Protein AF-A0A958AFH5-F1 (afdb_monomer_lite)

Structure (mmCIF, N/CA/C/O backbone):
data_AF-A0A958AFH5-F1
#
_entry.id   AF-A0A958AFH5-F1
#
loop_
_atom_site.group_PDB
_atom_site.id
_atom_site.type_symbol
_atom_site.label_atom_id
_atom_site.label_alt_id
_atom_site.label_comp_id
_atom_site.label_asym_id
_atom_site.label_entity_id
_atom_site.label_seq_id
_atom_site.pdbx_PDB_ins_code
_atom_site.Cartn_x
_atom_site.Cartn_y
_atom_site.Cartn_z
_atom_site.occupancy
_atom_site.B_iso_or_equiv
_atom_site.auth_seq_id
_atom_site.auth_comp_id
_atom_site.auth_asym_id
_atom_site.auth_atom_id
_atom_site.pdbx_PDB_model_num
ATOM 1 N N . MET A 1 1 ? -30.196 -5.449 40.180 1.00 60.75 1 MET A N 1
ATOM 2 C CA . MET A 1 1 ? -30.639 -4.839 38.904 1.00 60.75 1 MET A CA 1
ATOM 3 C C . MET A 1 1 ? -29.902 -3.534 38.573 1.00 60.75 1 MET A C 1
ATOM 5 O O . MET A 1 1 ? -29.629 -3.314 37.405 1.00 60.75 1 MET A O 1
ATOM 9 N N . GLN A 1 2 ? -29.514 -2.693 39.547 1.00 62.16 2 GLN A N 1
ATOM 10 C CA . GLN A 1 2 ? -28.719 -1.475 39.273 1.00 62.16 2 GLN A CA 1
ATOM 11 C C . GLN A 1 2 ? -27.299 -1.764 38.747 1.00 62.16 2 GLN A C 1
ATOM 13 O O . GLN A 1 2 ? -26.897 -1.171 37.752 1.00 62.16 2 GLN A O 1
ATOM 18 N N . ASN A 1 3 ? -26.577 -2.736 39.322 1.00 71.69 3 ASN A N 1
ATOM 19 C CA . ASN A 1 3 ? -25.216 -3.067 38.867 1.00 71.69 3 ASN A CA 1
ATOM 20 C C . ASN A 1 3 ? -25.159 -3.581 37.418 1.00 71.69 3 ASN A C 1
ATOM 22 O O . ASN A 1 3 ? -24.204 -3.298 36.711 1.00 71.69 3 ASN A O 1
ATOM 26 N N . SER A 1 4 ? -26.182 -4.301 36.947 1.00 75.50 4 SER A N 1
ATOM 27 C CA . SER A 1 4 ? -26.227 -4.802 35.566 1.00 75.50 4 SER A CA 1
ATOM 28 C C . SER A 1 4 ? -26.470 -3.692 34.539 1.00 75.50 4 SER A C 1
ATOM 30 O O . SER A 1 4 ? -25.934 -3.766 33.440 1.00 75.50 4 SER A O 1
ATOM 32 N N . ALA A 1 5 ? -27.237 -2.657 34.899 1.00 77.19 5 ALA A N 1
ATOM 33 C CA . ALA A 1 5 ? -27.489 -1.516 34.022 1.00 77.19 5 ALA A CA 1
ATOM 34 C C . ALA A 1 5 ? -26.252 -0.610 33.897 1.00 77.19 5 ALA A C 1
ATOM 36 O O . ALA A 1 5 ? -25.908 -0.213 32.790 1.00 77.19 5 ALA A O 1
ATOM 37 N N . ILE A 1 6 ? -25.551 -0.357 35.010 1.00 79.62 6 ILE A N 1
ATOM 38 C CA . ILE A 1 6 ? -24.314 0.446 35.035 1.00 79.62 6 ILE A CA 1
ATOM 39 C C . ILE A 1 6 ? -23.205 -0.234 34.217 1.00 79.62 6 ILE A C 1
ATOM 41 O O . ILE A 1 6 ? -22.589 0.392 33.359 1.00 79.62 6 ILE A O 1
ATOM 45 N N . LEU A 1 7 ? -23.015 -1.547 34.393 1.00 79.75 7 LEU A N 1
ATOM 46 C CA . LEU A 1 7 ? -22.029 -2.300 33.611 1.00 79.75 7 LEU A CA 1
ATOM 47 C C . LEU A 1 7 ? -22.344 -2.288 32.108 1.00 79.75 7 LEU A C 1
ATOM 49 O O . LEU A 1 7 ? -21.435 -2.164 31.293 1.00 79.75 7 LEU A O 1
ATOM 53 N N . GLN A 1 8 ? -23.621 -2.380 31.719 1.00 77.69 8 GLN A N 1
ATOM 54 C CA . GLN A 1 8 ? -24.012 -2.273 30.311 1.00 77.69 8 GLN A CA 1
ATOM 55 C C . GLN A 1 8 ? -23.753 -0.875 29.745 1.00 77.69 8 GLN A C 1
ATOM 57 O O . GLN A 1 8 ? -23.271 -0.766 28.618 1.00 77.69 8 GLN A O 1
ATOM 62 N N . THR A 1 9 ? -24.036 0.192 30.499 1.00 74.75 9 THR A N 1
ATOM 63 C CA . THR A 1 9 ? -23.749 1.557 30.040 1.00 74.75 9 THR A CA 1
ATOM 64 C C . THR A 1 9 ? -22.254 1.799 29.886 1.00 74.75 9 THR A C 1
ATOM 66 O O . THR A 1 9 ? -21.848 2.352 28.866 1.00 74.75 9 THR A O 1
ATOM 69 N N . ASP A 1 10 ? -21.435 1.327 30.824 1.00 75.56 10 ASP A N 1
ATOM 70 C CA . ASP A 1 10 ? -19.981 1.508 30.773 1.00 75.56 10 ASP A CA 1
ATOM 71 C C . ASP A 1 10 ? -19.367 0.765 29.579 1.00 75.56 10 ASP A C 1
ATOM 73 O O . ASP A 1 10 ? -18.603 1.353 28.814 1.00 75.56 10 ASP A O 1
ATOM 77 N N . VAL A 1 11 ? -19.785 -0.484 29.337 1.00 79.38 11 VAL A N 1
ATOM 78 C CA . VAL A 1 11 ? -19.366 -1.271 28.161 1.00 79.38 11 VAL A CA 1
ATOM 79 C C . VAL A 1 11 ? -19.781 -0.590 26.851 1.00 79.38 11 VAL A C 1
ATOM 81 O O . VAL A 1 11 ? -19.002 -0.526 25.897 1.00 79.38 11 VAL A O 1
ATOM 84 N N . MET A 1 12 ? -20.994 -0.037 26.784 1.00 76.88 12 MET A N 1
ATOM 85 C CA . MET A 1 12 ? -21.466 0.667 25.589 1.00 76.88 12 MET A CA 1
ATOM 86 C C . MET A 1 12 ? -20.699 1.972 25.346 1.00 76.88 12 MET A C 1
ATOM 88 O O . MET A 1 12 ? -20.349 2.267 24.200 1.00 76.88 12 MET A O 1
ATOM 92 N N . LEU A 1 13 ? -20.404 2.743 26.394 1.00 70.50 13 LEU A N 1
ATOM 93 C CA . LEU A 1 13 ? -19.624 3.978 26.289 1.00 70.50 13 LEU A CA 1
ATOM 94 C C . LEU A 1 13 ? -18.180 3.702 25.862 1.00 70.50 13 LEU A C 1
ATOM 96 O O . LEU A 1 13 ? -17.671 4.419 24.991 1.00 70.50 13 LEU A O 1
ATOM 100 N N . ASP A 1 14 ? -17.564 2.653 26.408 1.00 81.31 14 ASP A N 1
ATOM 101 C CA . ASP A 1 14 ? -16.213 2.223 26.042 1.00 81.31 14 ASP A CA 1
ATOM 102 C C . ASP A 1 14 ? -16.162 1.767 24.577 1.00 81.31 14 ASP A C 1
ATOM 104 O O . ASP A 1 14 ? -15.375 2.290 23.785 1.00 81.31 14 ASP A O 1
ATOM 108 N N . SER A 1 15 ? -17.123 0.939 24.146 1.00 84.31 15 SER A N 1
ATOM 109 C CA . SER A 1 15 ? -17.225 0.507 22.743 1.00 84.31 15 SER A CA 1
ATOM 110 C C . SER A 1 15 ? -17.439 1.679 21.772 1.00 84.31 15 SER A C 1
ATOM 112 O O . SER A 1 15 ? -16.861 1.722 20.682 1.00 84.31 15 SER A O 1
ATOM 114 N N . ALA A 1 16 ? -18.226 2.688 22.162 1.00 89.06 16 ALA A N 1
ATOM 115 C CA . ALA A 1 16 ? -18.448 3.876 21.346 1.00 89.06 16 ALA A CA 1
ATOM 116 C C . ALA A 1 16 ? -17.193 4.763 21.279 1.00 89.06 16 ALA A C 1
ATOM 118 O O . ALA A 1 16 ? -16.892 5.333 20.224 1.00 89.06 16 ALA A O 1
ATOM 119 N N . ALA A 1 17 ? -16.456 4.891 22.385 1.00 89.88 17 ALA A N 1
ATOM 120 C CA . ALA A 1 17 ? -15.202 5.633 22.438 1.00 89.88 17 ALA A CA 1
ATOM 121 C C . ALA A 1 17 ? -14.101 4.945 21.617 1.00 89.88 17 ALA A C 1
ATOM 123 O O . ALA A 1 17 ? -13.407 5.621 20.849 1.00 89.88 17 ALA A O 1
ATOM 124 N N . GLU A 1 18 ? -13.991 3.620 21.705 1.00 89.88 18 GLU A N 1
ATOM 125 C CA . GLU A 1 18 ? -13.087 2.815 20.884 1.00 89.88 18 GLU A CA 1
ATOM 126 C C . GLU A 1 18 ? -13.428 2.962 19.398 1.00 89.88 18 GLU A C 1
ATOM 128 O O . GLU A 1 18 ? -12.568 3.326 18.592 1.00 89.88 18 GLU A O 1
ATOM 133 N N . ARG A 1 19 ? -14.704 2.798 19.029 1.00 92.31 19 ARG A N 1
ATOM 134 C CA . ARG A 1 19 ? -15.156 2.948 17.640 1.00 92.31 19 ARG A CA 1
ATOM 135 C C . ARG A 1 19 ? -14.827 4.330 17.076 1.00 92.31 19 ARG A C 1
ATOM 137 O O . ARG A 1 19 ? -14.339 4.430 15.950 1.00 92.31 19 ARG A O 1
ATOM 144 N N . ARG A 1 20 ? -15.056 5.399 17.851 1.00 93.62 20 ARG A N 1
ATOM 145 C CA . ARG A 1 20 ? -14.679 6.773 17.465 1.00 93.62 20 ARG A CA 1
ATOM 146 C C . ARG A 1 20 ? -13.171 6.914 17.265 1.00 93.62 20 ARG A C 1
ATOM 148 O O . ARG A 1 20 ? -12.751 7.545 16.297 1.00 93.62 20 ARG A O 1
ATOM 155 N N . ARG A 1 21 ? -12.361 6.314 18.141 1.00 93.06 21 ARG A N 1
ATOM 156 C CA . ARG A 1 21 ? -10.895 6.321 18.024 1.00 93.06 21 ARG A CA 1
ATOM 157 C C . ARG A 1 21 ? -10.430 5.617 16.752 1.00 93.06 21 ARG A C 1
ATOM 159 O O . ARG A 1 21 ? -9.616 6.183 16.026 1.00 93.06 21 ARG A O 1
ATOM 166 N N . ILE A 1 22 ? -10.977 4.436 16.456 1.00 93.50 22 ILE A N 1
ATOM 167 C CA . ILE A 1 22 ? -10.636 3.678 15.246 1.00 93.50 22 ILE A CA 1
ATOM 168 C C . ILE A 1 22 ? -10.976 4.496 13.996 1.00 93.50 22 ILE A C 1
ATOM 170 O O . ILE A 1 22 ? -10.128 4.633 13.119 1.00 93.50 22 ILE A O 1
ATOM 174 N N . TRP A 1 23 ? -12.166 5.104 13.929 1.00 94.94 23 TRP A N 1
ATOM 175 C CA . TRP A 1 23 ? -12.546 5.965 12.801 1.00 94.94 23 TRP A CA 1
ATOM 176 C C . TRP A 1 23 ? -11.643 7.186 12.646 1.00 94.94 23 TRP A C 1
ATOM 178 O O . TRP A 1 23 ? -11.203 7.479 11.535 1.00 94.94 23 TRP A O 1
ATOM 188 N N . ARG A 1 24 ? -11.328 7.874 13.749 1.00 95.81 24 ARG A N 1
ATOM 189 C CA . ARG A 1 24 ? -10.389 9.002 13.740 1.00 95.81 24 ARG A CA 1
ATOM 190 C C . ARG A 1 24 ? -9.039 8.573 13.170 1.00 95.81 24 ARG A C 1
ATOM 192 O O . ARG A 1 24 ? -8.518 9.235 12.281 1.00 95.81 24 ARG A O 1
ATOM 199 N N . ASN A 1 25 ? -8.487 7.466 13.655 1.00 96.25 25 ASN A N 1
ATOM 200 C CA . ASN A 1 25 ? -7.167 7.001 13.242 1.00 96.25 25 ASN A CA 1
ATOM 201 C C . ASN A 1 25 ? -7.172 6.478 11.795 1.00 96.25 25 ASN A C 1
ATOM 203 O O . ASN A 1 25 ? -6.235 6.752 11.057 1.00 96.25 25 ASN A O 1
ATOM 207 N N . LEU A 1 26 ? -8.251 5.831 11.343 1.00 95.81 26 LEU A N 1
ATOM 208 C CA . LEU A 1 26 ? -8.453 5.469 9.934 1.00 95.81 26 LEU A CA 1
ATOM 209 C C . LEU A 1 26 ? -8.487 6.693 9.013 1.00 95.81 26 LEU A C 1
ATOM 211 O O . LEU A 1 26 ? -7.871 6.676 7.945 1.00 95.81 26 LEU A O 1
ATOM 215 N N . LEU A 1 27 ? -9.188 7.752 9.424 1.00 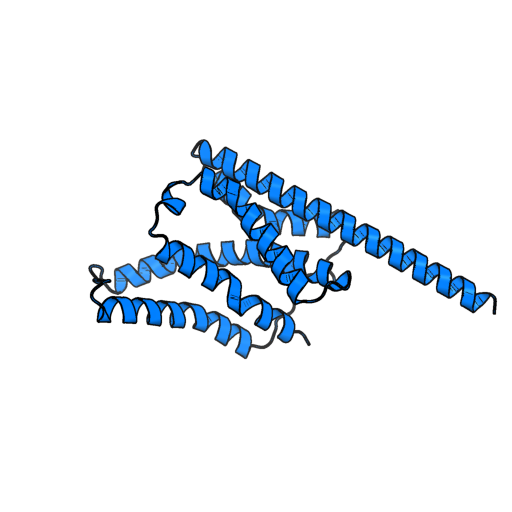96.75 27 LEU A N 1
ATOM 216 C CA . LEU A 1 27 ? -9.251 9.000 8.670 1.00 96.75 27 LEU A CA 1
ATOM 217 C C . LEU A 1 27 ? -7.873 9.664 8.606 1.00 96.75 27 LEU A C 1
ATOM 219 O O . LEU A 1 27 ? -7.412 9.994 7.517 1.00 96.75 27 LEU A O 1
ATOM 223 N N . LEU A 1 28 ? -7.195 9.797 9.752 1.00 97.31 28 LEU A N 1
ATOM 224 C CA . LEU A 1 28 ? -5.843 10.357 9.828 1.00 97.31 28 LEU A CA 1
ATOM 225 C C . LEU A 1 28 ? -4.852 9.553 8.985 1.00 97.31 28 LEU A C 1
ATOM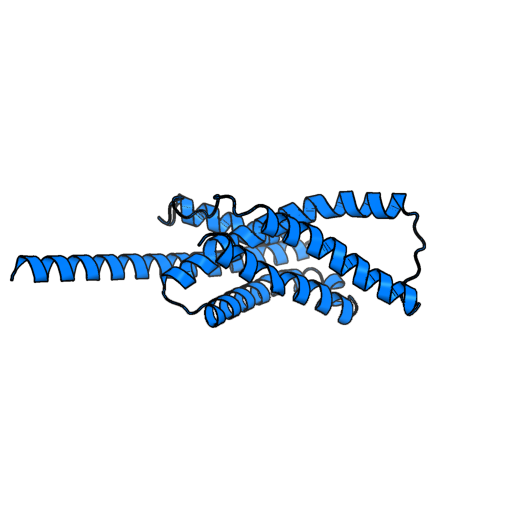 227 O O . LEU A 1 28 ? -4.059 10.143 8.259 1.00 97.31 28 LEU A O 1
ATOM 231 N N . TYR A 1 29 ? -4.925 8.222 9.043 1.00 97.44 29 TYR A N 1
ATOM 232 C CA . TYR A 1 29 ? -4.102 7.332 8.231 1.00 97.44 29 TYR A CA 1
ATOM 233 C C . TYR A 1 29 ? -4.327 7.590 6.744 1.00 97.44 29 TYR A C 1
ATOM 235 O O . TYR A 1 29 ? -3.385 7.892 6.021 1.00 97.44 29 TYR A O 1
ATOM 243 N N . THR A 1 30 ? -5.583 7.531 6.299 1.00 97.19 30 THR A N 1
ATOM 244 C CA . THR A 1 30 ? -5.930 7.662 4.879 1.00 97.19 30 THR A CA 1
ATOM 245 C C . THR A 1 30 ? -5.539 9.037 4.343 1.00 97.19 30 THR A C 1
ATOM 247 O O . THR A 1 30 ? -4.860 9.130 3.325 1.00 97.19 30 THR A O 1
ATOM 250 N N . VAL A 1 31 ? -5.896 10.112 5.051 1.00 97.88 31 VAL A N 1
ATOM 251 C CA . VAL A 1 31 ? -5.554 11.486 4.649 1.00 97.88 31 VAL A CA 1
ATOM 252 C C . VAL A 1 31 ? -4.043 11.718 4.687 1.00 97.88 31 VAL A C 1
ATOM 254 O O . VAL A 1 31 ? -3.500 12.335 3.771 1.00 97.88 31 VAL A O 1
ATOM 257 N N . GLY A 1 32 ? -3.351 11.205 5.705 1.00 97.88 32 GLY A N 1
ATOM 258 C CA . GLY A 1 32 ? -1.901 11.327 5.826 1.00 97.88 32 GLY A CA 1
ATOM 259 C C . GLY A 1 32 ? -1.165 10.613 4.695 1.00 97.88 32 GLY A C 1
ATOM 260 O O . GLY A 1 32 ? -0.325 11.216 4.035 1.00 97.88 32 GLY A O 1
ATOM 261 N N . VAL A 1 33 ? -1.540 9.366 4.398 1.00 97.62 33 VAL A N 1
ATOM 262 C CA . VAL A 1 33 ? -0.952 8.583 3.298 1.00 97.62 33 VAL A CA 1
ATOM 263 C C . VAL A 1 33 ? -1.220 9.239 1.939 1.00 97.62 33 VAL A C 1
ATOM 265 O O . VAL A 1 33 ? -0.315 9.308 1.107 1.00 97.62 33 VAL A O 1
ATOM 268 N N . MET A 1 34 ? -2.419 9.787 1.719 1.00 97.69 34 MET A N 1
ATOM 269 C CA . MET A 1 34 ? -2.734 10.532 0.492 1.00 97.69 34 MET A CA 1
ATOM 270 C C . MET A 1 34 ? -1.927 11.828 0.381 1.00 97.69 34 MET A C 1
ATOM 272 O O . MET A 1 34 ? -1.393 12.128 -0.683 1.00 97.69 34 MET A O 1
ATOM 276 N N . THR A 1 35 ? -1.772 12.565 1.483 1.00 97.81 35 THR A N 1
ATOM 277 C CA . THR A 1 35 ? -0.940 13.778 1.531 1.00 97.81 35 THR A CA 1
ATOM 278 C C . THR A 1 35 ? 0.517 13.463 1.203 1.00 97.81 35 THR A C 1
ATOM 280 O O . THR A 1 35 ? 1.117 14.144 0.374 1.00 97.81 35 THR A O 1
ATOM 283 N N . LEU A 1 36 ? 1.076 12.406 1.801 1.00 97.56 36 LEU A N 1
ATOM 284 C CA . LEU A 1 36 ? 2.442 11.960 1.516 1.00 97.56 36 LEU A CA 1
ATOM 285 C C . LEU A 1 36 ? 2.596 11.485 0.069 1.00 97.56 36 LEU A C 1
ATOM 287 O O . LEU A 1 36 ? 3.630 11.741 -0.538 1.00 97.56 36 LEU A O 1
ATOM 291 N N . SER A 1 37 ? 1.566 10.868 -0.515 1.00 96.31 37 SER A N 1
ATOM 292 C CA . SER A 1 37 ? 1.583 10.516 -1.936 1.00 96.31 37 SER A CA 1
ATOM 293 C C . SER A 1 37 ? 1.635 11.737 -2.846 1.00 96.31 37 SER A C 1
ATOM 295 O O . SER A 1 37 ? 2.485 11.805 -3.732 1.00 96.31 37 SER A O 1
ATOM 297 N N . VAL A 1 38 ? 0.775 12.729 -2.606 1.00 96.88 38 VAL A N 1
ATOM 298 C CA . VAL A 1 38 ? 0.763 13.972 -3.389 1.00 96.88 38 VAL A CA 1
ATOM 299 C C . VAL A 1 38 ? 2.089 14.715 -3.241 1.00 96.88 38 VAL A C 1
ATOM 301 O O . VAL A 1 38 ? 2.661 15.135 -4.244 1.00 96.88 38 VAL A O 1
ATOM 304 N N . LEU A 1 39 ? 2.611 14.827 -2.017 1.00 96.56 39 LEU A N 1
ATOM 305 C CA . LEU A 1 39 ? 3.912 15.441 -1.753 1.00 96.56 39 LEU A CA 1
ATOM 306 C C . LEU A 1 39 ? 5.044 14.685 -2.462 1.00 96.56 39 LEU A C 1
ATOM 308 O O . LEU A 1 39 ? 5.863 15.301 -3.141 1.00 96.56 39 LEU A O 1
ATOM 312 N N . GL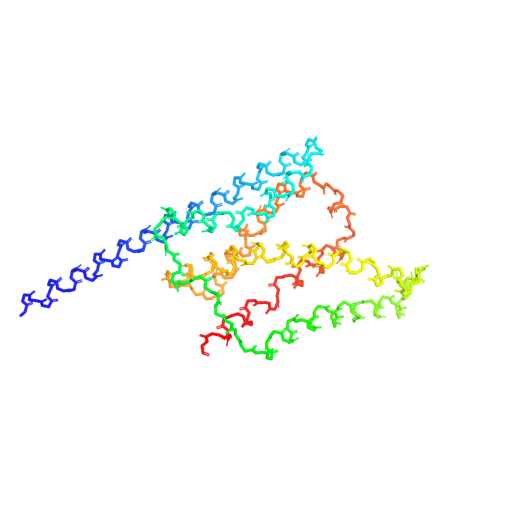Y A 1 40 ? 5.067 13.357 -2.341 1.00 95.69 40 GLY A N 1
ATOM 313 C CA . GLY A 1 40 ? 6.055 12.498 -2.984 1.00 95.69 40 GLY A CA 1
ATOM 314 C C . GLY A 1 40 ? 6.021 12.618 -4.507 1.00 95.69 40 GLY A C 1
ATOM 315 O O . GLY A 1 40 ? 7.060 12.837 -5.125 1.00 95.69 40 GLY A O 1
ATOM 316 N N . GLY A 1 41 ? 4.831 12.572 -5.110 1.00 93.38 41 GLY A N 1
ATOM 317 C CA . GLY A 1 41 ? 4.636 12.784 -6.546 1.00 93.38 41 GLY A CA 1
ATOM 318 C C . GLY A 1 41 ? 5.065 14.183 -6.999 1.00 93.38 41 GLY A C 1
ATOM 319 O O . GLY A 1 41 ? 5.800 14.314 -7.976 1.00 93.38 41 GLY A O 1
ATOM 320 N N . ALA A 1 42 ? 4.695 15.232 -6.259 1.00 93.75 42 ALA A N 1
ATOM 321 C CA . ALA A 1 42 ? 5.102 16.603 -6.567 1.00 93.75 42 ALA A CA 1
ATOM 322 C C . ALA A 1 42 ? 6.631 16.768 -6.521 1.00 93.75 42 ALA A C 1
ATOM 324 O O . ALA A 1 42 ? 7.221 17.317 -7.448 1.00 93.75 42 ALA A O 1
ATOM 325 N N . MET A 1 43 ? 7.296 16.231 -5.498 1.00 94.31 43 MET A N 1
ATOM 326 C CA . MET A 1 43 ? 8.761 16.250 -5.400 1.00 94.31 43 MET A CA 1
ATOM 327 C C . MET A 1 43 ? 9.435 15.395 -6.480 1.00 94.31 43 MET A C 1
ATOM 329 O O . MET A 1 43 ? 10.509 15.735 -6.975 1.00 94.31 43 MET A O 1
ATOM 333 N N . LEU A 1 44 ? 8.811 14.292 -6.882 1.00 90.94 44 LEU A N 1
ATOM 334 C CA . LEU A 1 44 ? 9.324 13.470 -7.971 1.00 90.94 44 LEU A CA 1
ATOM 335 C C . LEU A 1 44 ? 9.225 14.206 -9.316 1.00 90.94 44 LEU A C 1
ATOM 337 O O . LEU A 1 44 ? 10.144 14.113 -10.127 1.00 90.94 44 LEU A O 1
ATOM 341 N N . SER A 1 45 ? 8.180 15.017 -9.514 1.00 89.31 45 SER A N 1
ATOM 342 C CA . SER A 1 45 ? 8.014 15.845 -10.718 1.00 89.31 45 SER A CA 1
ATOM 343 C C . SER A 1 45 ? 9.083 16.936 -10.875 1.00 89.31 45 SER A C 1
ATOM 345 O O . SER A 1 45 ? 9.329 17.395 -11.987 1.00 89.31 45 SER A O 1
ATOM 347 N N . THR A 1 46 ? 9.776 17.309 -9.791 1.00 91.25 46 THR A N 1
ATOM 348 C CA . THR A 1 46 ? 10.936 18.218 -9.837 1.00 91.25 46 THR A CA 1
ATOM 349 C C . THR A 1 46 ? 12.263 17.487 -10.074 1.00 91.25 46 THR A C 1
ATOM 351 O O . THR A 1 46 ? 13.324 18.108 -10.047 1.00 91.25 46 THR A O 1
ATOM 354 N N . GLY A 1 47 ? 12.225 16.169 -10.311 1.00 84.94 47 GLY A N 1
ATOM 355 C CA . GLY A 1 47 ? 13.399 15.330 -10.563 1.00 84.94 47 GLY A CA 1
ATOM 356 C C . GLY A 1 47 ? 14.082 14.801 -9.300 1.00 84.94 47 GLY A C 1
ATOM 357 O O . GLY A 1 47 ? 15.154 14.202 -9.391 1.00 84.94 47 GLY A O 1
ATOM 358 N N . THR A 1 48 ? 13.494 14.992 -8.113 1.00 86.19 48 THR A N 1
ATOM 359 C CA . THR A 1 48 ? 14.106 14.528 -6.860 1.00 86.19 48 THR A CA 1
ATOM 360 C C . THR A 1 48 ? 13.703 13.087 -6.536 1.00 86.19 48 THR A C 1
ATOM 362 O O . THR A 1 48 ? 12.536 12.778 -6.297 1.00 86.19 48 THR A O 1
ATOM 365 N N . GLY A 1 49 ? 14.686 12.182 -6.450 1.00 85.00 49 GLY A N 1
ATOM 366 C CA . GLY A 1 49 ? 14.450 10.777 -6.072 1.00 85.00 49 GLY A CA 1
ATOM 367 C C . GLY A 1 49 ? 13.871 10.597 -4.658 1.00 85.00 49 GLY A C 1
ATOM 368 O O . GLY A 1 49 ? 13.246 9.580 -4.365 1.00 85.00 49 GLY A O 1
ATOM 369 N N . ILE A 1 50 ? 14.007 11.616 -3.801 1.00 92.06 50 ILE A N 1
ATOM 370 C CA . ILE A 1 50 ? 13.406 11.671 -2.460 1.00 92.06 50 ILE A CA 1
ATOM 371 C C . ILE A 1 50 ? 11.875 11.590 -2.535 1.00 92.06 50 ILE A C 1
ATOM 373 O O . ILE A 1 50 ? 11.262 10.965 -1.670 1.00 92.06 50 ILE A O 1
ATOM 377 N N . GLY A 1 51 ? 11.252 12.143 -3.583 1.00 92.25 51 GLY A N 1
ATOM 378 C CA . GLY A 1 51 ? 9.802 12.064 -3.771 1.00 92.25 51 GLY A CA 1
ATOM 379 C C . GLY A 1 51 ? 9.286 10.624 -3.847 1.00 92.25 51 GLY A C 1
ATOM 380 O O . GLY A 1 51 ? 8.283 10.288 -3.218 1.00 92.25 51 GLY A O 1
ATOM 381 N N . GLY A 1 52 ? 10.028 9.739 -4.521 1.00 90.06 52 GLY A N 1
ATOM 382 C CA . GLY A 1 52 ? 9.714 8.308 -4.574 1.00 90.06 52 GLY A CA 1
ATOM 383 C C . GLY A 1 52 ? 9.827 7.617 -3.211 1.00 90.06 52 GLY A C 1
ATOM 384 O O . GLY A 1 52 ? 8.995 6.773 -2.884 1.00 90.06 52 GLY A O 1
ATOM 385 N N . LEU A 1 53 ? 10.803 8.014 -2.386 1.00 92.06 53 LEU A N 1
ATOM 386 C CA . LEU A 1 53 ? 10.960 7.490 -1.026 1.00 92.06 53 LEU A CA 1
ATOM 387 C C . LEU A 1 53 ? 9.831 7.951 -0.097 1.00 92.06 53 LEU A C 1
ATOM 389 O O . LEU A 1 53 ? 9.308 7.145 0.670 1.00 92.06 53 LEU A O 1
ATOM 393 N N . ILE A 1 54 ? 9.427 9.222 -0.177 1.00 94.94 54 ILE A N 1
ATOM 394 C CA . ILE A 1 54 ? 8.293 9.762 0.593 1.00 94.94 54 ILE A CA 1
ATOM 395 C C . ILE A 1 54 ? 7.003 9.042 0.211 1.00 94.94 54 ILE A C 1
ATOM 397 O O . ILE A 1 54 ? 6.239 8.657 1.095 1.00 94.94 54 ILE A O 1
ATOM 401 N N . PHE A 1 55 ? 6.791 8.830 -1.091 1.00 93.69 55 PHE A N 1
ATOM 402 C CA . PHE A 1 55 ? 5.672 8.050 -1.597 1.00 93.69 55 PHE A CA 1
ATOM 403 C C . PHE A 1 55 ? 5.684 6.654 -0.963 1.00 93.69 55 PHE A C 1
ATOM 405 O O . PHE A 1 55 ? 4.830 6.370 -0.126 1.00 93.69 55 PHE A O 1
ATOM 412 N N . ILE A 1 56 ? 6.695 5.829 -1.258 1.00 90.69 56 ILE A N 1
ATOM 413 C CA . ILE A 1 56 ? 6.706 4.404 -0.890 1.00 90.69 56 ILE A CA 1
ATOM 414 C C . ILE A 1 56 ? 6.722 4.152 0.625 1.00 90.69 56 ILE A C 1
ATOM 416 O O . ILE A 1 56 ? 6.143 3.181 1.104 1.00 90.69 56 ILE A O 1
ATOM 420 N N . SER A 1 57 ? 7.358 5.034 1.402 1.00 94.50 57 SER A N 1
ATOM 421 C CA . SER A 1 57 ? 7.396 4.924 2.867 1.00 94.50 57 SER A CA 1
ATOM 422 C C . SER A 1 57 ? 6.175 5.542 3.556 1.00 94.50 57 SER A C 1
ATOM 424 O O . SER A 1 57 ? 5.970 5.323 4.751 1.00 94.50 57 SER A O 1
ATOM 426 N N . GLY A 1 58 ? 5.324 6.274 2.833 1.00 96.19 58 GLY A N 1
ATOM 427 C CA . GLY A 1 58 ? 4.164 6.962 3.397 1.00 96.19 58 GLY A CA 1
ATOM 428 C C . GLY A 1 58 ? 3.246 6.070 4.246 1.00 96.19 58 GLY A C 1
ATOM 429 O O . GLY A 1 58 ? 2.938 6.447 5.382 1.00 96.19 58 GLY A O 1
ATOM 430 N N . PRO A 1 59 ? 2.849 4.873 3.768 1.00 95.38 59 PRO A N 1
ATOM 431 C CA . PRO A 1 59 ? 2.042 3.937 4.543 1.00 95.38 59 PRO A CA 1
ATOM 432 C C . PRO A 1 59 ? 2.672 3.572 5.894 1.00 95.38 59 PRO A C 1
ATOM 434 O O . PRO A 1 59 ? 2.020 3.747 6.924 1.00 95.38 59 PRO A O 1
ATOM 437 N N . ILE A 1 60 ? 3.933 3.127 5.925 1.00 94.50 60 ILE A N 1
ATOM 438 C CA . ILE A 1 60 ? 4.612 2.726 7.168 1.00 94.50 60 ILE A CA 1
ATOM 439 C C . ILE A 1 60 ? 4.868 3.912 8.109 1.00 94.50 60 ILE A C 1
ATOM 441 O O . ILE A 1 60 ? 4.698 3.773 9.322 1.00 94.50 60 ILE A O 1
ATOM 445 N N . LEU A 1 61 ? 5.194 5.095 7.578 1.00 96.00 61 LEU A N 1
ATOM 446 C CA . LEU A 1 61 ? 5.369 6.308 8.384 1.00 96.00 61 LEU A CA 1
ATOM 447 C C . LEU A 1 61 ? 4.083 6.662 9.136 1.00 96.00 61 LEU A C 1
ATOM 449 O O . LEU A 1 61 ? 4.120 6.930 10.339 1.00 96.00 61 LEU A O 1
ATOM 453 N N . MET A 1 62 ? 2.936 6.587 8.458 1.00 96.75 62 MET A N 1
ATOM 454 C CA . MET A 1 62 ? 1.638 6.831 9.087 1.00 96.75 62 MET A CA 1
ATOM 455 C C . MET A 1 62 ? 1.274 5.761 10.118 1.00 96.75 62 MET A C 1
ATOM 457 O O . MET A 1 62 ? 0.709 6.096 11.162 1.00 96.75 62 MET A O 1
ATOM 461 N N . VAL A 1 63 ? 1.633 4.493 9.880 1.00 94.44 63 VAL A N 1
ATOM 462 C CA . VAL A 1 63 ? 1.475 3.429 10.885 1.00 94.44 63 VAL A CA 1
ATOM 463 C C . VAL A 1 63 ? 2.264 3.751 12.148 1.00 94.44 63 VAL A C 1
ATOM 465 O O . VAL A 1 63 ? 1.694 3.727 13.238 1.00 94.44 63 VAL A O 1
ATOM 468 N N . ILE A 1 64 ? 3.555 4.065 12.013 1.00 94.81 64 ILE A N 1
ATOM 469 C CA . ILE A 1 64 ? 4.428 4.376 13.153 1.00 94.81 64 ILE A CA 1
ATOM 470 C C . ILE A 1 64 ? 3.881 5.588 13.913 1.00 94.81 64 ILE A C 1
ATOM 472 O O . ILE A 1 64 ? 3.747 5.530 15.136 1.00 94.81 64 ILE A O 1
ATOM 476 N N . LEU A 1 65 ? 3.491 6.647 13.197 1.00 95.50 65 LEU A N 1
ATOM 477 C CA . LEU A 1 65 ? 2.941 7.865 13.788 1.00 95.50 65 LEU A CA 1
ATOM 478 C C . LEU A 1 65 ? 1.672 7.589 14.605 1.00 95.50 65 LEU A C 1
ATOM 480 O O . LEU A 1 65 ? 1.559 8.030 15.748 1.00 95.50 65 LEU A O 1
ATOM 484 N N . LEU A 1 66 ? 0.716 6.839 14.054 1.00 94.94 66 LEU A N 1
ATOM 485 C CA . LEU A 1 66 ? -0.559 6.573 14.727 1.00 94.94 66 LEU A CA 1
ATOM 486 C C . LEU A 1 66 ? -0.435 5.530 15.843 1.00 94.94 66 LEU A C 1
ATOM 488 O O . LEU A 1 66 ? -1.149 5.617 16.844 1.00 94.94 66 LEU A O 1
ATOM 492 N N . ARG A 1 67 ? 0.507 4.590 15.730 1.00 92.00 67 ARG A N 1
ATOM 493 C CA . ARG A 1 67 ? 0.834 3.663 16.821 1.00 92.00 67 ARG A CA 1
ATOM 494 C C . ARG A 1 67 ? 1.529 4.361 17.984 1.00 92.00 67 ARG A C 1
ATOM 496 O O . ARG A 1 67 ? 1.171 4.094 19.130 1.00 92.00 67 ARG A O 1
ATOM 503 N N . ALA A 1 68 ? 2.453 5.278 17.703 1.00 93.25 68 ALA A N 1
ATOM 504 C CA . ALA A 1 68 ? 3.182 6.023 18.726 1.00 93.25 68 ALA A CA 1
ATOM 505 C C . ALA A 1 68 ? 2.345 7.143 19.368 1.00 93.25 68 ALA A C 1
ATOM 507 O O . ALA A 1 68 ? 2.336 7.270 20.588 1.00 93.25 68 ALA A O 1
ATOM 508 N N . LEU A 1 69 ? 1.634 7.942 18.564 1.00 93.38 69 LEU A N 1
ATOM 509 C CA . LEU A 1 69 ? 0.963 9.173 19.014 1.00 93.38 69 LEU A CA 1
ATOM 510 C C . LEU A 1 69 ? -0.568 9.119 18.899 1.00 93.38 69 LEU A C 1
ATOM 512 O O . LEU A 1 69 ? -1.274 9.825 19.613 1.00 93.38 69 LEU A O 1
ATOM 516 N N . GLY A 1 70 ? -1.107 8.272 18.020 1.00 86.81 70 GLY A N 1
ATOM 517 C CA . GLY A 1 70 ? -2.552 8.138 17.783 1.00 86.81 70 GLY A CA 1
ATOM 518 C C . GLY A 1 70 ? -3.293 7.295 18.826 1.00 86.81 70 GLY A C 1
ATOM 519 O O . GLY A 1 70 ? -4.514 7.142 18.733 1.00 86.81 70 GLY A O 1
ATOM 520 N N . GLY A 1 71 ? -2.588 6.753 19.823 1.00 86.00 71 GLY A N 1
ATOM 521 C CA . GLY A 1 71 ? -3.175 5.959 20.905 1.00 86.00 71 GLY A CA 1
ATOM 522 C C . GLY A 1 71 ? -3.641 4.564 20.481 1.00 86.00 71 GLY A C 1
ATOM 523 O O . GLY A 1 71 ? -4.516 4.006 21.145 1.00 86.00 71 GLY A O 1
ATOM 524 N N . ASP A 1 72 ? -3.093 4.037 19.378 1.00 86.81 72 ASP A N 1
ATOM 525 C CA . ASP A 1 72 ? -3.316 2.657 18.924 1.00 86.81 72 ASP A CA 1
ATOM 526 C C . ASP A 1 72 ? -2.400 1.646 19.634 1.00 86.81 72 ASP A C 1
ATOM 528 O O . ASP A 1 72 ? -2.765 0.483 19.784 1.00 86.81 72 ASP A O 1
ATOM 532 N N . GLY A 1 73 ? -1.209 2.074 20.066 1.00 88.12 73 GLY A N 1
ATOM 533 C CA . GLY A 1 73 ? -0.220 1.195 20.685 1.00 88.12 73 GLY A CA 1
ATOM 534 C C . GLY A 1 73 ? 0.358 0.141 19.728 1.00 88.12 73 GLY A C 1
ATOM 535 O O . GLY A 1 73 ? 0.230 0.224 18.504 1.00 88.12 73 GLY A O 1
ATOM 536 N N . TRP A 1 74 ? 1.031 -0.862 20.301 1.00 88.62 74 TRP A N 1
ATOM 537 C CA . TRP A 1 74 ? 1.815 -1.872 19.564 1.00 88.62 74 TRP A CA 1
ATOM 538 C C . TRP A 1 74 ? 1.346 -3.317 19.784 1.00 88.62 74 TRP A C 1
ATOM 540 O O . TRP A 1 74 ? 1.929 -4.250 19.240 1.00 88.62 74 TRP A O 1
ATOM 550 N N . GLN A 1 75 ? 0.290 -3.510 20.572 1.00 81.44 75 GLN A N 1
ATOM 551 C CA . GLN A 1 75 ? -0.176 -4.830 21.016 1.00 81.44 75 GLN A CA 1
ATOM 552 C C . GLN A 1 75 ? -0.669 -5.704 19.850 1.00 81.44 75 GLN A C 1
ATOM 554 O O . GLN A 1 75 ? -0.486 -6.917 19.854 1.00 81.44 75 GLN A O 1
ATOM 559 N N . ASP A 1 76 ? -1.246 -5.077 18.825 1.00 80.00 76 ASP A N 1
ATOM 560 C CA . ASP A 1 76 ? -1.793 -5.704 17.620 1.00 80.00 76 ASP A C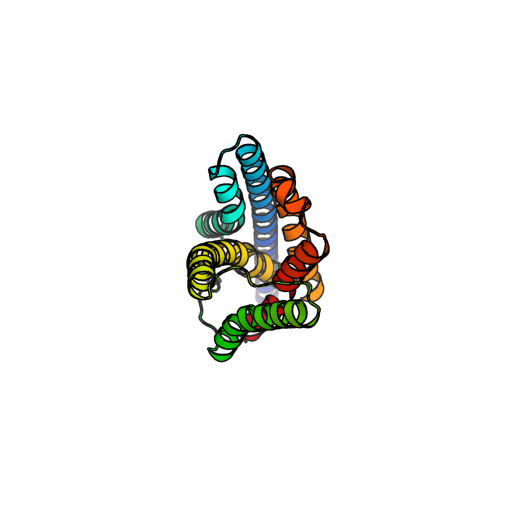A 1
ATOM 561 C C . ASP A 1 76 ? -0.934 -5.404 16.374 1.00 80.00 76 ASP A C 1
ATOM 563 O O . ASP A 1 76 ? -1.450 -5.271 15.265 1.00 80.00 76 ASP A O 1
ATOM 567 N N . ALA A 1 77 ? 0.384 -5.242 16.536 1.00 78.50 77 ALA A N 1
ATOM 568 C CA . ALA A 1 77 ? 1.291 -4.859 15.448 1.00 78.50 77 ALA A CA 1
ATOM 569 C C . ALA A 1 77 ? 1.476 -5.915 14.342 1.00 78.50 77 ALA A C 1
ATOM 571 O O . ALA A 1 77 ? 2.121 -5.625 13.342 1.00 78.50 77 ALA A O 1
ATOM 572 N N . GLY A 1 78 ? 0.931 -7.125 14.500 1.00 73.69 78 GLY A N 1
ATOM 573 C CA . GLY A 1 78 ? 1.031 -8.171 13.476 1.00 73.69 78 GLY A CA 1
ATOM 574 C C . GLY A 1 78 ? 2.443 -8.743 13.298 1.00 73.69 78 GLY A C 1
ATOM 575 O O . GLY A 1 78 ? 2.707 -9.411 12.310 1.00 73.69 78 GLY A O 1
ATOM 576 N N . LEU A 1 79 ? 3.349 -8.527 14.260 1.00 78.44 79 LEU A N 1
ATOM 577 C CA . LEU A 1 79 ? 4.744 -8.998 14.218 1.00 78.44 79 LEU A CA 1
ATOM 578 C C . LEU A 1 79 ? 4.909 -10.492 14.551 1.00 78.44 79 LEU A C 1
ATOM 580 O O . LEU A 1 79 ? 6.025 -10.980 14.718 1.00 78.44 79 LEU A O 1
ATOM 584 N N . ARG A 1 80 ? 3.803 -11.224 14.702 1.00 79.56 80 ARG A N 1
ATOM 585 C CA . ARG A 1 80 ? 3.833 -12.657 15.002 1.00 79.56 80 ARG A CA 1
ATOM 586 C C . ARG A 1 80 ? 4.065 -13.415 13.700 1.00 79.56 80 ARG A C 1
ATOM 588 O O . ARG A 1 80 ? 3.399 -13.147 12.705 1.00 79.56 80 ARG A O 1
ATOM 595 N N . LEU A 1 81 ? 5.001 -14.360 13.719 1.00 80.19 81 LEU A N 1
ATOM 596 C CA . LEU A 1 81 ? 5.256 -15.221 12.570 1.00 80.19 81 LEU A CA 1
ATOM 597 C C . LEU A 1 81 ? 4.101 -16.213 12.394 1.00 80.19 81 LEU A C 1
ATOM 599 O O . LEU A 1 81 ? 3.630 -16.804 13.366 1.00 80.19 81 LEU A O 1
ATOM 603 N N . GLY A 1 82 ? 3.656 -16.371 11.151 1.00 80.69 82 GLY A N 1
ATOM 604 C CA . GLY A 1 82 ? 2.699 -17.393 10.739 1.00 80.69 82 GLY A CA 1
ATOM 605 C C . GLY A 1 82 ? 3.373 -18.736 10.461 1.00 80.69 82 GLY A C 1
ATOM 606 O O . GLY A 1 82 ? 4.552 -18.952 10.751 1.00 80.69 82 GLY A O 1
ATOM 607 N N . SER A 1 83 ? 2.629 -19.662 9.860 1.00 86.81 83 SER A N 1
ATOM 608 C CA . SER A 1 83 ? 3.170 -20.984 9.541 1.00 86.81 83 SER A CA 1
ATOM 609 C C . SER A 1 83 ? 4.145 -20.941 8.355 1.00 86.81 83 SER A C 1
ATOM 611 O O . SER A 1 83 ? 3.863 -20.313 7.330 1.00 86.81 83 SER A O 1
ATOM 613 N N . LEU A 1 84 ? 5.244 -21.694 8.454 1.00 88.50 84 LEU A N 1
ATOM 614 C CA . LEU A 1 84 ? 6.273 -21.806 7.414 1.00 88.50 84 LEU A CA 1
ATOM 615 C C . LEU A 1 84 ? 5.746 -22.184 6.010 1.00 88.50 84 LEU A C 1
ATOM 617 O O . LEU A 1 84 ? 6.219 -21.580 5.046 1.00 88.50 84 LEU A O 1
ATOM 621 N N . PRO A 1 85 ? 4.772 -23.106 5.842 1.00 91.38 85 PRO A N 1
ATOM 622 C CA . PRO A 1 85 ? 4.273 -23.472 4.514 1.00 91.38 85 PRO A CA 1
ATOM 623 C C . PRO A 1 85 ? 3.712 -22.290 3.718 1.00 91.38 85 PRO A C 1
ATOM 625 O O . PRO A 1 85 ? 3.946 -22.197 2.517 1.00 91.38 85 PRO A O 1
ATOM 628 N N . TRP A 1 86 ? 3.033 -21.351 4.381 1.00 84.38 86 TRP A N 1
ATOM 629 C CA . TRP A 1 86 ? 2.485 -20.162 3.723 1.00 84.38 86 TRP A CA 1
ATOM 630 C C . TRP A 1 86 ? 3.570 -19.174 3.299 1.00 84.38 86 TRP A C 1
ATOM 632 O O . TRP A 1 86 ? 3.463 -18.577 2.228 1.00 84.38 86 TRP A O 1
ATOM 642 N N . TYR A 1 87 ? 4.643 -19.046 4.084 1.00 84.31 87 TYR A N 1
ATOM 643 C CA . TYR A 1 87 ? 5.805 -18.255 3.680 1.00 84.31 87 TYR A CA 1
ATOM 644 C C . TYR A 1 87 ? 6.519 -18.873 2.480 1.00 84.31 87 TYR A C 1
ATOM 646 O O . TYR A 1 87 ? 6.858 -18.154 1.544 1.00 84.31 87 TYR A O 1
ATOM 654 N N . LEU A 1 88 ? 6.696 -20.198 2.467 1.00 87.69 88 LEU A N 1
ATOM 655 C CA . LEU A 1 88 ? 7.276 -20.907 1.324 1.00 87.69 88 LEU A CA 1
ATOM 656 C C . LEU A 1 88 ? 6.396 -20.773 0.080 1.00 87.69 88 LEU A C 1
ATOM 658 O O . LEU A 1 88 ? 6.909 -20.479 -0.997 1.00 87.69 88 LEU A O 1
ATOM 662 N N . PHE A 1 89 ? 5.079 -20.923 0.228 1.00 88.12 89 PHE A N 1
ATOM 663 C CA . PHE A 1 89 ? 4.132 -20.709 -0.862 1.00 88.12 89 PHE A CA 1
ATOM 664 C C . PHE A 1 89 ? 4.257 -19.293 -1.434 1.00 88.12 89 PHE A C 1
ATOM 666 O O . PHE A 1 89 ? 4.447 -19.141 -2.636 1.00 88.12 89 PHE A O 1
ATOM 673 N N . ALA A 1 90 ? 4.231 -18.259 -0.587 1.00 80.50 90 ALA A N 1
ATOM 674 C CA . ALA A 1 90 ? 4.357 -16.870 -1.025 1.00 80.50 90 ALA A CA 1
ATOM 675 C C . ALA A 1 90 ? 5.714 -16.577 -1.690 1.00 80.50 90 ALA A C 1
ATOM 677 O O . ALA A 1 90 ? 5.763 -15.897 -2.717 1.00 80.50 90 ALA A O 1
ATOM 678 N N . LEU A 1 91 ? 6.801 -17.130 -1.141 1.00 82.88 91 LEU A N 1
ATOM 679 C CA . LEU A 1 91 ? 8.153 -16.986 -1.678 1.00 82.88 91 LEU A CA 1
ATOM 680 C C . LEU A 1 91 ? 8.296 -17.636 -3.059 1.00 82.88 91 LEU A C 1
ATOM 682 O O . LEU A 1 91 ? 8.970 -17.082 -3.923 1.00 82.88 91 LEU A O 1
ATOM 686 N N . LEU A 1 92 ? 7.671 -18.797 -3.274 1.00 86.06 92 LEU A N 1
ATOM 687 C CA . LEU A 1 92 ? 7.754 -19.552 -4.528 1.00 86.06 92 LEU A CA 1
ATOM 688 C C . LEU A 1 92 ? 6.740 -19.093 -5.579 1.00 86.06 92 LEU A C 1
ATOM 690 O O . LEU A 1 92 ? 6.970 -19.278 -6.775 1.00 86.06 92 LEU A O 1
ATOM 694 N N . LEU A 1 93 ? 5.639 -18.471 -5.161 1.00 84.62 93 LEU A N 1
ATOM 695 C CA . LEU A 1 93 ? 4.582 -18.044 -6.070 1.00 84.62 93 LEU A CA 1
ATOM 696 C C . LEU A 1 93 ? 5.080 -17.010 -7.086 1.00 84.62 93 LEU A C 1
ATOM 698 O O . LEU A 1 93 ? 4.782 -17.126 -8.275 1.00 84.62 93 LEU A O 1
ATOM 702 N N . PHE A 1 94 ? 5.864 -16.024 -6.646 1.00 78.00 94 PHE A N 1
ATOM 703 C CA . PHE A 1 94 ? 6.422 -15.005 -7.538 1.00 78.00 94 PHE A CA 1
ATOM 704 C C . PHE A 1 94 ? 7.394 -15.581 -8.587 1.00 78.00 94 PHE A C 1
ATOM 706 O O . PHE A 1 94 ? 7.126 -15.413 -9.776 1.00 78.00 94 PHE A O 1
ATOM 713 N N . PRO A 1 95 ? 8.479 -16.300 -8.228 1.00 80.44 95 PRO A N 1
ATOM 714 C CA . PRO A 1 95 ? 9.369 -16.888 -9.228 1.00 80.44 95 PRO A CA 1
ATOM 715 C C . PRO A 1 95 ? 8.660 -17.942 -10.087 1.00 80.44 95 PRO A C 1
ATOM 717 O O . PRO A 1 95 ? 8.952 -18.041 -11.278 1.00 80.44 95 PRO A O 1
ATOM 720 N N . GLY A 1 96 ? 7.697 -18.685 -9.529 1.00 87.00 96 GLY A N 1
ATOM 721 C CA . GLY A 1 96 ? 6.897 -19.651 -10.282 1.00 87.00 96 GLY A CA 1
ATOM 722 C C . GLY A 1 96 ? 6.030 -18.993 -11.358 1.00 87.00 96 GLY A C 1
ATOM 723 O O . GLY A 1 96 ? 6.066 -19.399 -12.519 1.00 87.00 96 GLY A O 1
ATOM 724 N N . THR A 1 97 ? 5.290 -17.940 -11.003 1.00 83.94 97 THR A N 1
ATOM 725 C CA . THR A 1 97 ? 4.453 -17.194 -11.962 1.00 83.94 97 THR A CA 1
ATOM 726 C C . THR A 1 97 ? 5.290 -16.424 -12.980 1.00 83.94 97 THR A C 1
ATOM 728 O O . THR A 1 97 ? 4.967 -16.442 -14.168 1.00 83.94 97 THR A O 1
ATOM 731 N N . LEU A 1 98 ? 6.402 -15.818 -12.556 1.00 80.81 98 LEU A N 1
ATOM 732 C CA . LEU A 1 98 ? 7.355 -15.170 -13.457 1.00 80.81 98 LEU A CA 1
ATOM 733 C C . LEU A 1 98 ? 7.927 -16.167 -14.473 1.00 80.81 98 LEU A C 1
ATOM 735 O O . LEU A 1 98 ? 7.907 -15.897 -15.673 1.00 80.81 98 LEU A O 1
ATOM 739 N N . GLY A 1 99 ? 8.396 -17.328 -14.009 1.00 84.06 99 GLY A N 1
ATOM 740 C CA . GLY A 1 99 ? 8.925 -18.385 -14.871 1.00 84.06 99 GLY A CA 1
ATOM 741 C C . GLY A 1 99 ? 7.893 -18.886 -15.881 1.00 84.06 99 GLY A C 1
ATOM 742 O O . GLY A 1 99 ? 8.221 -19.056 -17.055 1.00 84.06 99 GLY A O 1
ATOM 743 N N . LEU A 1 100 ? 6.635 -19.040 -15.457 1.00 89.25 100 LEU A N 1
ATOM 744 C CA . LEU A 1 100 ? 5.530 -19.415 -16.339 1.00 89.25 100 LEU A CA 1
ATOM 745 C C . LEU A 1 100 ? 5.295 -18.373 -17.444 1.00 89.25 100 LEU A C 1
ATOM 747 O O . LEU A 1 100 ? 5.227 -18.734 -18.618 1.00 89.25 100 LEU A O 1
ATOM 751 N N . ILE A 1 101 ? 5.209 -17.086 -17.090 1.00 85.88 101 ILE A N 1
ATOM 752 C CA . ILE A 1 101 ? 4.992 -15.994 -18.055 1.00 85.88 101 ILE A CA 1
ATOM 753 C C . ILE A 1 101 ? 6.156 -15.909 -19.050 1.00 85.88 101 ILE A C 1
ATOM 755 O O . ILE A 1 101 ? 5.930 -15.821 -20.258 1.00 85.88 101 ILE A O 1
ATOM 759 N N . LEU A 1 102 ? 7.398 -15.978 -18.560 1.00 83.12 102 LEU A N 1
ATOM 760 C CA . LEU A 1 102 ? 8.588 -15.975 -19.412 1.00 83.12 102 LEU A CA 1
ATOM 761 C C . LEU A 1 102 ? 8.618 -17.192 -20.344 1.00 83.12 102 LEU A C 1
ATOM 763 O O . LEU A 1 102 ? 8.914 -17.042 -21.527 1.00 83.12 102 LEU A O 1
ATOM 767 N N . GLY A 1 103 ? 8.262 -18.376 -19.839 1.00 86.88 103 GLY A N 1
ATOM 768 C CA . GLY A 1 103 ? 8.179 -19.604 -20.628 1.00 86.88 103 GLY A CA 1
ATOM 769 C C . GLY A 1 103 ? 7.161 -19.502 -21.764 1.00 86.88 103 GLY A C 1
ATOM 770 O O . GLY A 1 103 ? 7.489 -19.806 -22.910 1.00 86.88 103 GLY A O 1
ATOM 771 N N . ILE A 1 104 ? 5.960 -18.989 -21.479 1.00 89.12 104 ILE A N 1
ATOM 772 C CA . ILE A 1 104 ? 4.946 -18.705 -22.508 1.00 89.12 104 ILE A CA 1
ATOM 773 C C . ILE A 1 104 ? 5.492 -17.700 -23.531 1.00 89.12 104 ILE A C 1
ATOM 775 O O . ILE A 1 104 ? 5.318 -17.884 -24.737 1.00 89.12 104 ILE A O 1
ATOM 779 N N . GLY A 1 105 ? 6.191 -16.659 -23.075 1.00 87.50 105 GLY A N 1
ATOM 780 C CA . GLY A 1 105 ? 6.800 -15.657 -23.947 1.00 87.50 105 GLY A CA 1
ATOM 781 C C . GLY A 1 105 ? 7.838 -16.232 -24.916 1.00 87.50 105 GLY A C 1
ATOM 782 O O . GLY A 1 105 ? 7.851 -15.876 -26.094 1.00 87.50 105 GLY A O 1
ATOM 783 N N . VAL A 1 106 ? 8.667 -17.170 -24.451 1.00 88.12 106 VAL A N 1
ATOM 784 C CA . VAL A 1 106 ? 9.628 -17.893 -25.302 1.00 88.12 106 VAL A CA 1
ATOM 785 C C . VAL A 1 106 ? 8.915 -18.791 -26.307 1.00 88.12 106 VAL A C 1
ATOM 787 O O . VAL A 1 106 ? 9.223 -18.733 -27.494 1.00 88.12 106 VAL A O 1
ATOM 790 N N . VAL A 1 107 ? 7.942 -19.592 -25.858 1.00 92.12 107 VAL A N 1
ATOM 791 C CA . VAL A 1 107 ? 7.202 -20.526 -26.729 1.00 92.12 107 VAL A CA 1
ATOM 792 C C . VAL A 1 107 ? 6.433 -19.783 -27.825 1.00 92.12 107 VAL A C 1
ATOM 794 O O . VAL A 1 107 ? 6.373 -20.243 -28.960 1.00 92.12 107 VAL A O 1
ATOM 797 N N . THR A 1 108 ? 5.882 -18.611 -27.507 1.00 92.12 108 THR A N 1
ATOM 798 C CA . THR A 1 108 ? 5.171 -17.747 -28.466 1.00 92.12 108 THR A CA 1
ATOM 799 C C . THR A 1 108 ? 6.099 -16.901 -29.342 1.00 92.12 108 THR A C 1
ATOM 801 O O . THR A 1 108 ? 5.618 -16.197 -30.227 1.00 92.12 108 THR A O 1
ATOM 804 N N . GLY A 1 109 ? 7.416 -16.931 -29.105 1.00 88.62 109 GLY A N 1
ATOM 805 C CA . GLY A 1 109 ? 8.393 -16.106 -29.820 1.00 88.62 109 GLY A CA 1
ATOM 806 C C . GLY A 1 109 ? 8.310 -14.607 -29.504 1.00 88.62 109 GLY A C 1
ATOM 807 O O . GLY A 1 109 ? 8.921 -13.801 -30.202 1.00 88.62 109 GLY A O 1
ATOM 808 N N . THR A 1 110 ? 7.567 -14.216 -28.464 1.00 86.25 110 THR A N 1
ATOM 809 C CA . THR A 1 110 ? 7.409 -12.811 -28.050 1.00 86.25 110 THR A CA 1
ATOM 810 C C . THR A 1 110 ? 8.574 -12.315 -27.191 1.00 86.25 110 THR A C 1
ATOM 812 O O . THR A 1 110 ? 8.841 -11.114 -27.156 1.00 86.25 110 THR A O 1
ATOM 815 N N . ILE A 1 111 ? 9.299 -13.225 -26.528 1.00 83.38 111 ILE A N 1
ATOM 816 C CA . ILE A 1 111 ? 10.481 -12.921 -25.713 1.00 83.38 111 ILE A CA 1
ATOM 817 C C . ILE A 1 111 ? 11.711 -13.606 -26.308 1.00 83.38 111 ILE A C 1
ATOM 819 O O . ILE A 1 111 ? 11.740 -14.821 -26.490 1.00 83.38 111 ILE A O 1
ATOM 823 N N . LEU A 1 112 ? 12.763 -12.819 -26.544 1.00 83.38 112 LEU A N 1
ATOM 824 C CA . LEU A 1 112 ? 14.081 -13.301 -26.953 1.00 83.38 112 LEU A CA 1
ATOM 825 C C . LEU A 1 112 ? 15.096 -12.984 -25.853 1.00 83.38 112 LEU A C 1
ATOM 827 O O . LEU A 1 112 ? 15.352 -11.816 -25.551 1.00 83.38 112 LEU A O 1
ATOM 831 N N . PHE A 1 113 ? 15.708 -14.016 -25.276 1.00 79.56 113 PHE A N 1
ATOM 832 C CA . PHE A 1 113 ? 16.782 -13.843 -24.300 1.00 79.56 113 PHE A CA 1
ATOM 833 C C . PHE A 1 113 ? 18.075 -13.434 -25.007 1.00 79.56 113 PHE A C 1
ATOM 835 O O . PHE A 1 113 ? 18.763 -14.253 -25.608 1.00 79.56 113 PHE A O 1
ATOM 842 N N . ARG A 1 114 ? 18.394 -12.138 -24.943 1.00 81.88 114 ARG A N 1
ATOM 843 C CA . ARG A 1 114 ? 19.638 -11.569 -25.496 1.00 81.88 114 ARG A CA 1
ATOM 844 C C . ARG A 1 114 ? 20.746 -11.409 -24.452 1.00 81.88 114 ARG A C 1
ATOM 846 O O . ARG A 1 114 ? 21.888 -11.148 -24.808 1.00 81.88 114 ARG A O 1
ATOM 853 N N . SER A 1 115 ? 20.407 -11.546 -23.172 1.00 82.06 115 SER A N 1
ATOM 854 C CA . SER A 1 115 ? 21.321 -11.388 -22.039 1.00 82.06 115 SER A CA 1
ATOM 855 C C . SER A 1 115 ? 21.778 -12.745 -21.509 1.00 82.06 115 SER A C 1
ATOM 857 O O . SER A 1 115 ? 21.039 -13.725 -21.582 1.00 82.06 115 SER A O 1
ATOM 859 N N . SER A 1 116 ? 22.984 -12.804 -20.938 1.00 86.06 116 SER A N 1
ATOM 860 C CA . SER A 1 116 ? 23.465 -14.017 -20.272 1.00 86.06 116 SER A CA 1
ATOM 861 C C . SER A 1 116 ? 22.660 -14.308 -19.002 1.00 86.06 116 SER A C 1
ATOM 863 O O . SER A 1 116 ? 22.144 -13.396 -18.351 1.00 86.06 116 SER A O 1
ATOM 865 N N . VAL A 1 117 ? 22.610 -15.581 -18.602 1.00 82.25 117 VAL A N 1
ATOM 866 C CA . VAL A 1 117 ? 21.992 -16.000 -17.332 1.00 82.25 117 VAL A CA 1
ATOM 867 C C . VAL A 1 117 ? 22.617 -15.258 -16.146 1.00 82.25 117 VAL A C 1
ATOM 869 O O . VAL A 1 117 ? 21.900 -14.825 -15.251 1.00 82.25 117 VAL A O 1
ATOM 872 N N . GLY A 1 118 ? 23.937 -15.038 -16.168 1.00 86.12 118 GLY A N 1
ATOM 873 C CA . GLY A 1 118 ? 24.637 -14.269 -15.135 1.00 86.12 118 GLY A CA 1
ATOM 874 C C . GLY A 1 118 ? 24.194 -12.804 -15.064 1.00 86.12 118 GLY A C 1
ATOM 875 O O . GLY A 1 118 ? 23.981 -12.286 -13.971 1.00 86.12 118 GLY A O 1
ATOM 876 N N . ALA A 1 119 ? 23.983 -12.148 -16.210 1.00 83.38 119 ALA A N 1
ATOM 877 C CA . ALA A 1 119 ? 23.471 -10.777 -16.249 1.00 83.38 119 ALA A CA 1
ATOM 878 C C . ALA A 1 119 ? 22.026 -10.692 -15.729 1.00 83.38 119 ALA A C 1
ATOM 880 O O . ALA A 1 119 ? 21.693 -9.774 -14.981 1.00 83.38 119 ALA A O 1
ATOM 881 N N . LEU A 1 120 ? 21.186 -11.672 -16.075 1.00 77.81 120 LEU A N 1
ATOM 882 C CA . LEU A 1 120 ? 19.808 -11.750 -15.589 1.00 77.81 120 LEU A CA 1
ATOM 883 C C . LEU A 1 120 ? 19.753 -12.004 -14.075 1.00 77.81 120 LEU A C 1
ATOM 885 O O . LEU A 1 120 ? 18.994 -11.341 -13.375 1.00 77.81 120 LEU A O 1
ATOM 889 N N . ALA A 1 121 ? 20.585 -12.914 -13.563 1.00 80.38 121 ALA A N 1
ATOM 890 C CA . ALA A 1 121 ? 20.703 -13.181 -12.132 1.00 80.38 121 ALA A CA 1
ATOM 891 C C . ALA A 1 121 ? 21.208 -11.947 -11.367 1.00 80.38 121 ALA A C 1
ATOM 893 O O . ALA A 1 121 ? 20.655 -11.601 -10.325 1.00 80.38 121 ALA A O 1
ATOM 894 N N . GLY A 1 122 ? 22.204 -11.242 -11.914 1.00 82.88 122 GLY A N 1
ATOM 895 C CA . GLY A 1 122 ? 22.699 -9.987 -11.351 1.00 82.88 122 GLY A CA 1
ATOM 896 C C . GLY A 1 122 ? 21.605 -8.920 -11.258 1.00 82.88 122 GLY A C 1
ATOM 897 O O . GLY A 1 122 ? 21.404 -8.349 -10.190 1.00 82.88 122 GLY A O 1
ATOM 898 N N . ALA A 1 123 ? 20.850 -8.705 -12.340 1.00 77.75 123 ALA A N 1
ATOM 899 C CA . ALA A 1 123 ? 19.726 -7.766 -12.362 1.00 77.75 123 ALA A CA 1
ATOM 900 C C . ALA A 1 123 ? 18.593 -8.173 -11.403 1.00 77.75 123 ALA A C 1
ATOM 902 O O . ALA A 1 123 ? 17.993 -7.322 -10.746 1.00 77.75 123 ALA A O 1
ATOM 903 N N . ALA A 1 124 ? 18.314 -9.475 -11.293 1.00 74.94 124 ALA A N 1
ATOM 904 C CA . ALA A 1 124 ? 17.328 -9.986 -10.353 1.00 74.94 124 ALA A CA 1
ATOM 905 C C . ALA A 1 124 ? 17.736 -9.678 -8.909 1.00 74.94 124 ALA A C 1
ATOM 907 O O . ALA A 1 124 ? 16.924 -9.154 -8.160 1.00 74.94 124 ALA A O 1
ATOM 908 N N . VAL A 1 125 ? 18.989 -9.928 -8.518 1.00 78.50 125 VAL A N 1
ATOM 909 C CA . VAL A 1 125 ? 19.460 -9.664 -7.147 1.00 78.50 125 VAL A CA 1
ATOM 910 C C . VAL A 1 125 ? 19.450 -8.168 -6.819 1.00 78.50 125 VAL A C 1
ATOM 912 O O . VAL A 1 125 ? 18.965 -7.787 -5.751 1.00 78.50 125 VAL A O 1
ATOM 915 N N . THR A 1 126 ? 19.936 -7.314 -7.727 1.00 79.19 126 THR A N 1
ATOM 916 C CA . THR A 1 126 ? 19.990 -5.860 -7.493 1.00 79.19 126 THR A CA 1
ATOM 917 C C . THR A 1 126 ? 18.606 -5.215 -7.449 1.00 79.19 126 THR A C 1
ATOM 919 O O . THR A 1 126 ? 18.417 -4.251 -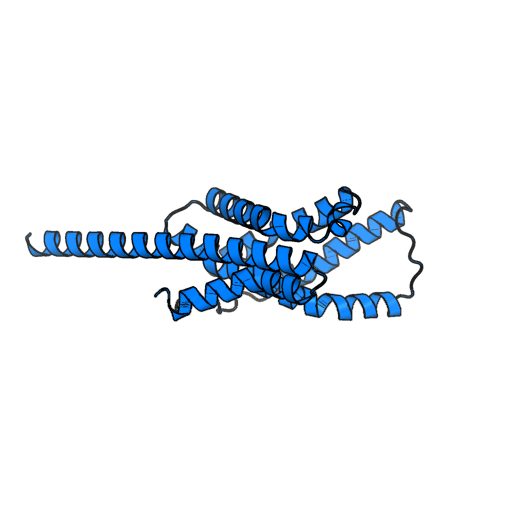6.710 1.00 79.19 126 THR A O 1
ATOM 922 N N . GLY A 1 127 ? 17.631 -5.750 -8.189 1.00 75.06 127 GLY A N 1
ATOM 923 C CA . GLY A 1 127 ? 16.243 -5.285 -8.153 1.00 75.06 127 GLY A CA 1
ATOM 924 C C . GLY A 1 127 ? 15.408 -5.884 -7.017 1.00 75.06 127 GLY A C 1
ATOM 925 O O . GLY A 1 127 ? 14.551 -5.198 -6.459 1.00 75.06 127 GLY A O 1
ATOM 926 N N . LEU A 1 128 ? 15.656 -7.144 -6.646 1.00 74.88 128 LEU A N 1
ATOM 927 C CA . LEU A 1 128 ? 14.811 -7.890 -5.711 1.00 74.88 128 LEU A CA 1
ATOM 928 C C . LEU A 1 128 ? 14.876 -7.331 -4.293 1.00 74.88 128 LEU A C 1
ATOM 930 O O . LEU A 1 128 ? 13.835 -7.152 -3.671 1.00 74.88 128 LEU A O 1
ATOM 934 N N . VAL A 1 129 ? 16.072 -7.049 -3.770 1.00 78.44 129 VAL A N 1
ATOM 935 C CA . VAL A 1 129 ? 16.210 -6.590 -2.377 1.00 78.44 129 VAL A CA 1
ATOM 936 C C . VAL A 1 129 ? 15.484 -5.256 -2.144 1.00 78.44 129 VAL A C 1
ATOM 938 O O . VAL A 1 129 ? 14.652 -5.204 -1.235 1.00 78.44 129 VAL A O 1
ATOM 941 N N . PRO A 1 130 ? 15.691 -4.200 -2.961 1.00 78.31 130 PRO A N 1
ATOM 942 C CA . PRO A 1 130 ? 14.908 -2.971 -2.841 1.00 78.31 130 PRO A CA 1
ATOM 943 C C . PRO A 1 130 ? 13.404 -3.205 -3.007 1.00 78.31 130 PRO A C 1
ATOM 945 O O . PRO A 1 130 ? 12.618 -2.665 -2.232 1.00 78.31 130 PRO A O 1
ATOM 948 N N . ALA A 1 131 ? 12.997 -4.048 -3.964 1.00 77.69 131 ALA A N 1
ATOM 949 C CA . ALA A 1 131 ? 11.587 -4.351 -4.197 1.00 77.69 131 ALA A CA 1
ATOM 950 C C . ALA A 1 131 ? 10.923 -5.016 -2.982 1.00 77.69 131 ALA A C 1
ATOM 952 O O . ALA A 1 131 ? 9.807 -4.649 -2.626 1.00 77.69 131 ALA A O 1
ATOM 953 N N . LEU A 1 132 ? 11.609 -5.944 -2.308 1.00 79.62 132 LEU A N 1
ATOM 954 C CA . LEU A 1 132 ? 11.104 -6.582 -1.090 1.00 79.62 132 LEU A CA 1
ATOM 955 C C . LEU A 1 132 ? 10.964 -5.585 0.065 1.00 79.62 132 LEU A C 1
ATOM 957 O O . LEU A 1 132 ? 9.978 -5.635 0.797 1.00 79.62 132 LEU A O 1
ATOM 961 N N . ILE A 1 133 ? 11.918 -4.664 0.218 1.00 83.62 133 ILE A N 1
ATOM 962 C CA . ILE A 1 133 ? 11.859 -3.619 1.253 1.00 83.62 133 ILE A CA 1
ATOM 963 C C . ILE A 1 133 ? 10.680 -2.674 0.993 1.00 83.62 133 ILE A C 1
ATOM 965 O O . ILE A 1 133 ? 9.914 -2.371 1.907 1.00 83.62 133 ILE A O 1
ATOM 969 N N . PHE A 1 134 ? 10.505 -2.235 -0.252 1.00 82.81 134 PHE A N 1
ATOM 970 C CA . PHE A 1 134 ? 9.397 -1.367 -0.645 1.00 82.81 134 PHE A CA 1
ATOM 971 C C . PHE A 1 134 ? 8.042 -2.057 -0.491 1.00 82.81 134 PHE A C 1
ATOM 973 O O . PHE A 1 134 ? 7.136 -1.483 0.112 1.00 82.81 134 PHE A O 1
ATOM 980 N N . ALA A 1 135 ? 7.938 -3.318 -0.915 1.00 82.69 135 ALA A N 1
ATOM 981 C CA . ALA A 1 135 ? 6.747 -4.128 -0.688 1.00 82.69 135 ALA A CA 1
ATOM 982 C C . ALA A 1 135 ? 6.441 -4.254 0.811 1.00 82.69 135 ALA A C 1
ATOM 984 O O . ALA A 1 135 ? 5.302 -4.069 1.225 1.00 82.69 135 ALA A O 1
ATOM 985 N N . MET A 1 136 ? 7.451 -4.490 1.653 1.00 84.56 136 MET A N 1
ATOM 986 C CA . MET A 1 136 ? 7.265 -4.553 3.105 1.00 84.56 136 MET A CA 1
ATOM 987 C C . MET A 1 136 ? 6.695 -3.244 3.678 1.00 84.56 136 MET A C 1
ATOM 989 O O . MET A 1 136 ? 5.783 -3.295 4.505 1.00 84.56 136 MET A O 1
ATOM 993 N N . PHE A 1 137 ? 7.199 -2.083 3.246 1.00 87.69 137 PHE A N 1
ATOM 994 C CA . PHE A 1 137 ? 6.701 -0.777 3.700 1.00 87.69 137 PHE A CA 1
ATOM 995 C C . PHE A 1 137 ? 5.234 -0.550 3.335 1.00 87.69 137 PHE A C 1
ATOM 997 O O . PHE A 1 137 ? 4.457 -0.083 4.172 1.00 87.69 137 PHE A O 1
ATOM 1004 N N . GLU A 1 138 ? 4.843 -0.913 2.116 1.00 87.31 138 GLU A N 1
ATOM 1005 C CA . GLU A 1 138 ? 3.450 -0.845 1.687 1.00 87.31 138 GLU A CA 1
ATOM 1006 C C . GLU A 1 138 ? 2.569 -1.820 2.475 1.00 87.31 138 GLU A C 1
ATOM 1008 O O . GLU A 1 138 ? 1.562 -1.418 3.068 1.00 87.31 138 GLU A O 1
ATOM 1013 N N . GLU A 1 139 ? 2.948 -3.098 2.524 1.00 88.00 139 GLU A N 1
ATOM 1014 C CA . GLU A 1 139 ? 2.130 -4.160 3.117 1.00 88.00 139 GLU A CA 1
ATOM 1015 C C . GLU A 1 139 ? 1.850 -3.923 4.605 1.00 88.00 139 GLU A C 1
ATOM 1017 O O . GLU A 1 139 ? 0.728 -4.155 5.072 1.00 88.00 139 GLU A O 1
ATOM 1022 N N . TRP A 1 140 ? 2.818 -3.382 5.349 1.00 87.81 140 TRP A N 1
ATOM 1023 C CA . TRP A 1 140 ? 2.617 -2.988 6.747 1.00 87.81 140 TRP A CA 1
ATOM 1024 C C . TRP A 1 140 ? 1.534 -1.923 6.925 1.00 87.81 140 TRP A C 1
ATOM 1026 O O . TRP A 1 140 ? 0.795 -1.953 7.910 1.00 87.81 140 TRP A O 1
ATOM 1036 N N . GLY A 1 141 ? 1.406 -0.999 5.978 1.00 91.81 141 GLY A N 1
ATOM 1037 C CA . GLY A 1 141 ? 0.339 -0.009 5.987 1.00 91.81 141 GLY A CA 1
ATOM 1038 C C . GLY A 1 141 ? -1.021 -0.605 5.632 1.00 91.81 141 GLY A C 1
ATOM 1039 O O . GLY A 1 141 ? -1.990 -0.489 6.389 1.00 91.81 141 GLY A O 1
ATOM 1040 N N . TRP A 1 142 ? -1.094 -1.285 4.492 1.00 90.44 142 TRP A N 1
ATOM 1041 C CA . TRP A 1 142 ? -2.366 -1.739 3.934 1.00 90.44 142 TRP A CA 1
ATOM 1042 C C . TRP A 1 142 ? -2.948 -2.926 4.703 1.00 90.44 142 TRP A C 1
ATOM 1044 O O . TRP A 1 142 ? -4.084 -2.866 5.179 1.00 90.44 142 TRP A O 1
ATOM 1054 N N . ARG A 1 143 ? -2.162 -3.993 4.859 1.00 88.25 143 ARG A N 1
ATOM 1055 C CA . ARG A 1 143 ? -2.598 -5.254 5.479 1.00 88.25 143 ARG A CA 1
ATOM 1056 C C . ARG A 1 143 ? -2.212 -5.312 6.959 1.00 88.25 143 ARG A C 1
ATOM 1058 O O . ARG A 1 143 ? -2.929 -5.908 7.754 1.00 88.25 143 ARG A O 1
ATOM 1065 N N . GLY A 1 144 ? -1.136 -4.632 7.359 1.00 86.94 144 GLY A N 1
ATOM 1066 C CA . GLY A 1 144 ? -0.700 -4.564 8.762 1.00 86.94 144 GLY A CA 1
ATOM 1067 C C . GLY A 1 144 ? -1.427 -3.524 9.630 1.00 86.94 144 GLY A C 1
ATOM 1068 O O . GLY A 1 144 ? -1.391 -3.618 10.861 1.00 86.94 144 GLY A O 1
ATOM 1069 N N . TYR A 1 145 ? -2.106 -2.533 9.035 1.00 91.75 145 TYR A N 1
ATOM 1070 C CA . TYR A 1 145 ? -2.749 -1.450 9.794 1.00 91.75 145 TYR A CA 1
ATOM 1071 C C . TYR A 1 145 ? -4.175 -1.123 9.348 1.00 91.75 145 TYR A C 1
ATOM 1073 O O . TYR A 1 145 ? -5.078 -1.119 10.196 1.00 91.75 145 TYR A O 1
ATOM 1081 N N . LEU A 1 146 ? -4.389 -0.835 8.061 1.00 92.56 146 LEU A N 1
ATOM 1082 C CA . LEU A 1 146 ? -5.691 -0.401 7.549 1.00 92.56 146 LEU A CA 1
ATOM 1083 C C . LEU A 1 146 ? -6.715 -1.541 7.599 1.00 92.56 146 LEU A C 1
ATOM 1085 O O . LEU A 1 146 ? -7.801 -1.374 8.159 1.00 92.56 146 LEU A O 1
ATOM 1089 N N . GLU A 1 147 ? -6.352 -2.712 7.076 1.00 90.75 147 GLU A N 1
ATOM 1090 C CA . GLU A 1 147 ? -7.236 -3.874 7.069 1.00 90.75 147 GLU A CA 1
ATOM 1091 C C . GLU A 1 147 ? -7.684 -4.284 8.494 1.00 90.75 147 GLU A C 1
ATOM 1093 O O . GLU A 1 147 ? -8.891 -4.288 8.753 1.00 90.75 147 GLU A O 1
ATOM 1098 N N . PRO A 1 148 ? -6.805 -4.533 9.483 1.00 89.56 148 PRO A N 1
ATOM 1099 C CA . PRO A 1 148 ? -7.247 -5.001 10.798 1.00 89.56 148 PRO A CA 1
ATOM 1100 C C . PRO A 1 148 ? -8.161 -4.003 11.530 1.00 89.56 148 PRO A C 1
ATOM 1102 O O . PRO A 1 148 ? -9.012 -4.396 12.327 1.00 89.56 148 PRO A O 1
ATOM 1105 N N . ARG A 1 149 ? -8.043 -2.698 11.247 1.00 91.50 149 ARG A N 1
ATOM 1106 C CA . ARG A 1 149 ? -8.950 -1.667 11.792 1.00 91.50 149 ARG A CA 1
ATOM 1107 C C . ARG A 1 149 ? -10.342 -1.738 11.192 1.00 91.50 149 ARG A C 1
ATOM 1109 O O . ARG A 1 149 ? -11.323 -1.656 11.925 1.00 91.50 149 ARG A O 1
ATOM 1116 N N . LEU A 1 150 ? -10.438 -1.929 9.882 1.00 92.31 150 LEU A N 1
ATOM 1117 C CA . LEU A 1 150 ? -11.722 -2.138 9.217 1.00 92.31 150 LEU A CA 1
ATOM 1118 C C . LEU A 1 150 ? -12.377 -3.445 9.696 1.00 92.31 150 LEU A C 1
ATOM 1120 O O . LEU A 1 150 ? -13.587 -3.477 9.913 1.00 92.31 150 LEU A O 1
ATOM 1124 N N . ALA A 1 151 ? -11.577 -4.490 9.939 1.00 90.88 151 ALA A N 1
ATOM 1125 C CA . ALA A 1 151 ? -12.052 -5.737 10.536 1.00 90.88 151 ALA A CA 1
ATOM 1126 C C . ALA A 1 151 ? -12.615 -5.519 11.954 1.00 90.88 151 ALA A C 1
ATOM 1128 O O . ALA A 1 151 ? -13.727 -5.961 12.237 1.00 90.88 151 ALA A O 1
ATOM 1129 N N . ARG A 1 152 ? -11.916 -4.757 12.813 1.00 90.06 152 ARG A N 1
ATOM 1130 C CA . ARG A 1 152 ? -12.407 -4.377 14.157 1.00 90.06 152 ARG A CA 1
ATOM 1131 C C . ARG A 1 152 ? -13.712 -3.583 14.136 1.00 90.06 152 ARG A C 1
ATOM 1133 O O . ARG A 1 152 ? -14.503 -3.683 15.065 1.00 90.06 152 ARG A O 1
ATOM 1140 N N . LEU A 1 153 ? -13.974 -2.823 13.074 1.00 91.25 153 LEU A N 1
ATOM 1141 C CA . LEU A 1 153 ? -15.247 -2.118 12.890 1.00 91.25 153 LEU A CA 1
ATOM 1142 C C . LEU A 1 153 ? -16.407 -3.030 12.454 1.00 91.25 153 LEU A C 1
ATOM 1144 O O . LEU A 1 153 ? -17.522 -2.531 12.269 1.00 91.25 153 LEU A O 1
ATOM 1148 N N . GLY A 1 154 ? -16.156 -4.330 12.277 1.00 90.81 154 GLY A N 1
ATOM 1149 C CA . GLY A 1 154 ? -17.138 -5.308 11.815 1.00 90.81 154 GLY A CA 1
ATOM 1150 C C . GLY A 1 154 ? -17.394 -5.251 10.309 1.00 90.81 154 GLY A C 1
ATOM 1151 O O . GLY A 1 154 ? -18.447 -5.695 9.853 1.00 90.81 154 GLY A O 1
ATOM 1152 N N . ILE A 1 155 ? -16.477 -4.677 9.518 1.00 91.31 155 ILE A N 1
ATOM 1153 C CA . ILE A 1 155 ? -16.633 -4.613 8.060 1.00 91.31 155 ILE A CA 1
ATOM 1154 C C . ILE A 1 155 ? -16.317 -5.996 7.461 1.00 91.31 155 ILE A C 1
ATOM 1156 O O . ILE A 1 155 ? -15.206 -6.497 7.668 1.00 91.31 155 ILE A O 1
ATOM 1160 N N . PRO A 1 156 ? -17.249 -6.598 6.688 1.00 91.00 156 PRO A N 1
ATOM 1161 C CA . PRO A 1 156 ? -17.047 -7.904 6.061 1.00 91.00 156 PRO A CA 1
ATOM 1162 C C . PRO A 1 156 ? -15.823 -7.939 5.143 1.00 91.00 156 PRO A C 1
ATOM 1164 O O . PRO A 1 156 ? -15.533 -6.950 4.465 1.00 91.00 156 PRO A O 1
ATOM 1167 N N . ASP A 1 157 ? -15.176 -9.102 5.056 1.00 87.00 157 ASP A N 1
ATOM 1168 C CA . ASP A 1 157 ? -13.899 -9.299 4.355 1.00 87.00 157 ASP A CA 1
ATOM 1169 C C . ASP A 1 157 ? -13.907 -8.749 2.923 1.00 87.00 157 ASP A C 1
ATOM 1171 O O . ASP A 1 157 ? -13.081 -7.905 2.585 1.00 87.00 157 ASP A O 1
ATOM 1175 N N . LEU A 1 158 ? -14.895 -9.116 2.097 1.00 88.31 158 LEU A N 1
ATOM 1176 C CA . LEU A 1 158 ? -14.972 -8.634 0.711 1.00 88.31 158 LEU A CA 1
ATOM 1177 C C . LEU A 1 158 ? -15.006 -7.100 0.626 1.00 88.31 158 LEU A C 1
ATOM 1179 O O . LEU A 1 158 ? -14.262 -6.498 -0.144 1.00 88.31 158 LEU A O 1
ATOM 1183 N N . ARG A 1 159 ? -15.849 -6.450 1.438 1.00 88.56 159 ARG A N 1
ATOM 1184 C CA . ARG A 1 159 ? -15.980 -4.983 1.437 1.00 88.56 159 ARG A CA 1
ATOM 1185 C C . ARG A 1 159 ? -14.698 -4.319 1.914 1.00 88.56 159 ARG A C 1
ATOM 1187 O O . ARG A 1 159 ? -14.296 -3.297 1.368 1.00 88.56 159 ARG A O 1
ATOM 1194 N N . ARG A 1 160 ? -14.058 -4.913 2.918 1.00 89.75 160 ARG A N 1
ATOM 1195 C CA . ARG A 1 160 ? -12.788 -4.450 3.457 1.00 89.75 160 ARG A CA 1
ATOM 1196 C C . ARG A 1 160 ? -11.681 -4.517 2.407 1.00 89.75 160 ARG A C 1
ATOM 1198 O O . ARG A 1 160 ? -11.015 -3.510 2.190 1.00 89.75 160 ARG A O 1
ATOM 1205 N N . HIS A 1 161 ? -11.526 -5.646 1.717 1.00 85.69 161 HIS A N 1
ATOM 1206 C CA . HIS A 1 161 ? -10.516 -5.803 0.667 1.00 85.69 161 HIS A CA 1
ATOM 1207 C C . HIS A 1 161 ? -10.752 -4.853 -0.511 1.00 85.69 161 HIS A C 1
ATOM 1209 O O . HIS A 1 161 ? -9.802 -4.230 -0.981 1.00 85.69 161 HIS A O 1
ATOM 1215 N N . LEU A 1 162 ? -12.007 -4.676 -0.940 1.00 89.12 162 LEU A N 1
ATOM 1216 C CA . LEU A 1 162 ? -12.350 -3.708 -1.985 1.00 89.12 162 LEU A CA 1
ATOM 1217 C C . LEU A 1 162 ? -12.033 -2.268 -1.560 1.00 89.12 162 LEU A C 1
ATOM 1219 O O . LEU A 1 162 ? -11.478 -1.508 -2.350 1.00 89.12 162 LEU A O 1
ATOM 1223 N N . LEU A 1 163 ? -12.333 -1.898 -0.311 1.00 90.50 163 LEU A N 1
ATOM 1224 C CA . LEU A 1 163 ? -12.039 -0.564 0.211 1.00 90.50 163 LEU A CA 1
ATOM 1225 C C . LEU A 1 163 ? -10.530 -0.301 0.275 1.00 90.50 163 LEU A C 1
ATOM 1227 O O . LEU A 1 163 ? -10.076 0.741 -0.193 1.00 90.50 163 LEU A O 1
ATOM 1231 N N . VAL A 1 164 ? -9.752 -1.247 0.812 1.00 90.81 164 VAL A N 1
ATOM 1232 C CA . VAL A 1 164 ? -8.285 -1.135 0.851 1.00 90.81 164 VAL A CA 1
ATOM 1233 C C . VAL A 1 164 ? -7.715 -1.050 -0.565 1.00 90.81 164 VAL A C 1
ATOM 1235 O O . VAL A 1 164 ? -6.913 -0.161 -0.828 1.00 90.81 164 VAL A O 1
ATOM 1238 N N . GLY A 1 165 ? -8.171 -1.903 -1.488 1.00 86.50 165 GLY A N 1
ATOM 1239 C CA . GLY A 1 165 ? -7.733 -1.879 -2.886 1.00 86.50 165 GLY A CA 1
ATOM 1240 C C . GLY A 1 165 ? -8.054 -0.561 -3.595 1.00 86.50 165 GLY A C 1
ATOM 1241 O O . GLY A 1 165 ? -7.223 -0.045 -4.338 1.00 86.50 165 GLY A O 1
ATOM 1242 N N . MET A 1 166 ? -9.219 0.032 -3.324 1.00 90.62 166 MET A N 1
ATOM 1243 C CA . MET A 1 166 ? -9.597 1.334 -3.876 1.00 90.62 166 MET A CA 1
ATOM 1244 C C . MET A 1 166 ? -8.716 2.465 -3.333 1.00 90.62 166 MET A C 1
ATOM 1246 O O . MET A 1 166 ? -8.222 3.278 -4.111 1.00 90.62 166 MET A O 1
ATOM 1250 N N . ILE A 1 167 ? -8.487 2.513 -2.016 1.00 93.50 167 ILE A N 1
ATOM 1251 C CA . ILE A 1 167 ? -7.605 3.516 -1.399 1.00 93.50 167 ILE A CA 1
ATOM 1252 C C . ILE A 1 167 ? -6.178 3.356 -1.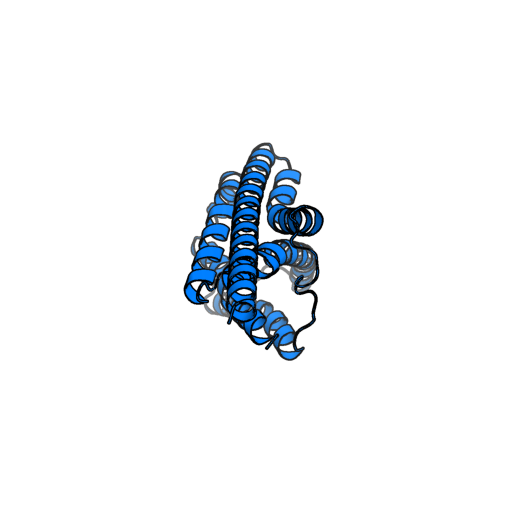937 1.00 93.50 167 ILE A C 1
ATOM 1254 O O . ILE A 1 167 ? -5.548 4.341 -2.307 1.00 93.50 167 ILE A O 1
ATOM 1258 N N . TRP A 1 168 ? -5.692 2.123 -2.047 1.00 94.06 168 TRP A N 1
ATOM 1259 C CA . TRP A 1 168 ? -4.382 1.810 -2.611 1.00 94.06 168 TRP A CA 1
ATOM 1260 C C . TRP A 1 168 ? -4.250 2.242 -4.081 1.00 94.06 168 TRP A C 1
ATOM 1262 O O . TRP A 1 168 ? -3.243 2.835 -4.466 1.00 94.06 168 TRP A O 1
ATOM 1272 N N . ALA A 1 169 ? -5.279 2.019 -4.903 1.00 86.19 169 ALA A N 1
ATOM 1273 C CA . ALA A 1 169 ? -5.288 2.457 -6.299 1.00 86.19 169 ALA A CA 1
ATOM 1274 C C . ALA A 1 169 ? -5.260 3.990 -6.418 1.00 86.19 169 ALA A C 1
ATOM 1276 O O . ALA A 1 169 ? -4.482 4.537 -7.198 1.00 86.19 169 ALA A O 1
ATOM 1277 N N . VAL A 1 170 ? -6.066 4.692 -5.612 1.00 90.31 170 VAL A N 1
ATOM 1278 C CA . VAL A 1 170 ? -6.079 6.165 -5.574 1.00 90.31 170 VAL A CA 1
ATOM 1279 C C . VAL A 1 170 ? -4.740 6.717 -5.084 1.00 90.31 170 VAL A C 1
ATOM 1281 O O . VAL A 1 170 ? -4.247 7.700 -5.637 1.00 90.31 170 VAL A O 1
ATOM 1284 N N . TRP A 1 171 ? -4.121 6.061 -4.101 1.00 94.81 171 TRP A N 1
ATOM 1285 C CA . TRP A 1 171 ? -2.820 6.450 -3.563 1.00 94.81 171 TRP A CA 1
ATOM 1286 C C . TRP A 1 171 ? -1.740 6.512 -4.645 1.00 94.81 171 TRP A C 1
ATOM 1288 O O . TRP A 1 171 ? -0.893 7.389 -4.568 1.00 94.81 171 TRP A O 1
ATOM 1298 N N . HIS A 1 172 ? -1.797 5.691 -5.693 1.00 88.50 172 HIS A N 1
ATOM 1299 C CA . HIS A 1 172 ? -0.800 5.699 -6.768 1.00 88.50 172 HIS A CA 1
ATOM 1300 C C . HIS A 1 172 ? -0.940 6.817 -7.803 1.00 88.50 172 HIS A C 1
ATOM 1302 O O . HIS A 1 172 ? 0.006 7.071 -8.553 1.00 88.50 172 HIS A O 1
ATOM 1308 N N . ILE A 1 173 ? -2.095 7.483 -7.877 1.00 89.19 173 ILE A N 1
ATOM 1309 C CA . ILE A 1 173 ? -2.381 8.458 -8.940 1.00 89.19 173 ILE A CA 1
ATOM 1310 C C . ILE A 1 173 ? -1.292 9.549 -9.041 1.00 89.19 173 ILE A C 1
ATOM 1312 O O . ILE A 1 173 ? -0.792 9.766 -10.149 1.00 89.19 173 ILE A O 1
ATOM 1316 N N . PRO A 1 174 ? -0.852 10.199 -7.940 1.00 90.75 174 PRO A N 1
ATOM 1317 C CA . PRO A 1 174 ? 0.187 11.229 -8.010 1.00 90.75 174 PRO A CA 1
ATOM 1318 C C . PRO A 1 174 ? 1.536 10.699 -8.505 1.00 90.75 174 PRO A C 1
ATOM 1320 O O . PRO A 1 174 ? 2.238 11.388 -9.245 1.00 90.75 174 PRO A O 1
ATOM 1323 N N . TYR A 1 175 ? 1.892 9.468 -8.131 1.00 87.88 175 TYR A N 1
ATOM 1324 C CA . TYR A 1 175 ? 3.143 8.842 -8.548 1.00 87.88 175 TYR A CA 1
ATOM 1325 C C . TYR A 1 175 ? 3.169 8.580 -10.056 1.00 87.88 175 TYR A C 1
ATOM 1327 O O . TYR A 1 175 ? 4.153 8.918 -10.716 1.00 87.88 175 TYR A O 1
ATOM 1335 N N . PHE A 1 176 ? 2.084 8.048 -10.632 1.00 85.56 176 PHE A N 1
ATOM 1336 C CA . PHE A 1 176 ? 2.011 7.831 -12.083 1.00 85.56 176 PHE A CA 1
ATOM 1337 C C . PHE A 1 176 ? 2.029 9.121 -12.869 1.00 85.56 176 PHE A C 1
ATOM 1339 O O . PHE A 1 176 ? 2.696 9.196 -13.900 1.00 85.56 176 PHE A O 1
ATOM 1346 N N . TRP A 1 177 ? 1.344 10.144 -12.368 1.00 87.06 177 TRP A N 1
ATOM 1347 C CA . TRP A 1 177 ? 1.383 11.455 -12.994 1.00 87.06 177 TRP A CA 1
ATOM 1348 C C . TRP A 1 177 ? 2.813 12.012 -13.053 1.00 87.06 177 TRP A C 1
ATOM 1350 O O . TRP A 1 177 ? 3.227 12.558 -14.072 1.00 87.06 177 TRP A O 1
ATOM 1360 N N . ALA A 1 178 ? 3.592 11.819 -11.985 1.00 86.31 178 ALA A N 1
ATOM 1361 C CA . ALA A 1 178 ? 4.992 12.231 -11.917 1.00 86.31 178 ALA A CA 1
ATOM 1362 C C . ALA A 1 178 ? 5.954 11.319 -12.703 1.00 86.31 178 ALA A C 1
ATOM 1364 O O . ALA A 1 178 ? 7.080 11.723 -12.988 1.00 86.31 178 ALA A O 1
ATOM 1365 N N . THR A 1 179 ? 5.530 10.106 -13.079 1.00 80.19 179 THR A N 1
ATOM 1366 C CA . THR A 1 179 ? 6.348 9.123 -13.812 1.00 80.19 179 THR A CA 1
ATOM 1367 C C . THR A 1 179 ? 5.639 8.592 -15.068 1.00 80.19 179 THR A C 1
ATOM 1369 O O . THR A 1 179 ? 5.341 7.400 -15.166 1.00 80.19 179 THR A O 1
ATOM 1372 N N . PRO A 1 180 ? 5.417 9.426 -16.105 1.00 67.50 180 PRO A N 1
ATOM 1373 C CA . PRO A 1 180 ? 4.633 9.034 -17.284 1.00 67.50 180 PRO A CA 1
ATOM 1374 C C . PRO A 1 180 ? 5.174 7.796 -18.018 1.00 67.50 180 PRO A C 1
ATOM 1376 O O . PRO A 1 180 ? 4.412 7.057 -18.639 1.00 67.50 180 PRO A O 1
ATOM 1379 N N . GLY A 1 181 ? 6.482 7.530 -17.910 1.00 64.56 181 GLY A N 1
ATOM 1380 C CA . GLY A 1 181 ? 7.126 6.337 -18.466 1.00 64.56 181 GLY A CA 1
ATOM 1381 C C . GLY A 1 181 ? 6.564 5.014 -17.931 1.00 64.56 181 GLY A C 1
ATOM 1382 O O . GLY A 1 181 ? 6.569 4.027 -18.661 1.00 64.56 181 GLY A O 1
ATOM 1383 N N . PHE A 1 182 ? 6.010 4.990 -16.712 1.00 57.34 182 PHE A N 1
ATOM 1384 C CA . PHE A 1 182 ? 5.298 3.817 -16.196 1.00 57.34 182 PHE A CA 1
ATOM 1385 C C . PHE A 1 182 ? 3.995 3.562 -16.956 1.00 57.34 182 PHE A C 1
ATOM 1387 O O . PHE A 1 182 ? 3.689 2.416 -17.262 1.00 57.34 182 PHE A O 1
ATOM 1394 N N . ILE A 1 183 ? 3.255 4.616 -17.307 1.00 54.62 183 ILE A N 1
ATOM 1395 C CA . ILE A 1 183 ? 1.976 4.538 -18.032 1.00 54.62 183 ILE A CA 1
ATOM 1396 C C . ILE A 1 183 ? 2.199 4.186 -19.515 1.00 54.62 183 ILE A C 1
ATOM 1398 O O . ILE A 1 183 ? 1.329 3.606 -20.159 1.00 54.62 183 ILE A O 1
ATOM 1402 N N . ALA A 1 184 ? 3.379 4.509 -20.051 1.00 45.38 184 ALA A N 1
ATOM 1403 C CA . ALA A 1 184 ? 3.775 4.216 -21.427 1.00 45.38 184 ALA A CA 1
ATOM 1404 C C . ALA A 1 184 ? 4.160 2.743 -21.673 1.00 45.38 184 ALA A C 1
ATOM 1406 O O . ALA A 1 184 ? 4.345 2.344 -22.825 1.00 45.38 184 ALA A O 1
ATOM 1407 N N . LEU A 1 185 ? 4.282 1.919 -20.623 1.00 50.72 185 LEU A N 1
ATOM 1408 C CA . LEU A 1 185 ? 4.476 0.479 -20.786 1.00 50.72 185 LEU A CA 1
ATOM 1409 C C . LEU A 1 185 ? 3.239 -0.153 -21.450 1.00 50.72 185 LEU A C 1
ATOM 1411 O O . LEU A 1 185 ? 2.113 0.278 -21.194 1.00 50.72 185 LEU A O 1
ATOM 1415 N N . PRO A 1 186 ? 3.407 -1.205 -22.276 1.00 46.94 186 PRO A N 1
ATOM 1416 C CA . PRO A 1 186 ? 2.284 -1.909 -22.878 1.00 46.94 186 PRO A CA 1
ATOM 1417 C C . PRO A 1 186 ? 1.235 -2.266 -21.813 1.00 46.94 186 PRO A C 1
ATOM 1419 O O . PRO A 1 186 ? 1.588 -2.876 -20.797 1.00 46.94 186 PRO A O 1
ATOM 1422 N N . PRO A 1 187 ? -0.058 -1.965 -22.035 1.00 47.12 187 PRO A N 1
ATOM 1423 C CA . PRO A 1 187 ? -1.111 -2.199 -21.048 1.00 47.12 187 PRO A CA 1
ATOM 1424 C C . PRO A 1 187 ? -1.198 -3.648 -20.538 1.00 47.12 187 PRO A C 1
ATOM 1426 O O . PRO A 1 187 ? -1.724 -3.892 -19.458 1.00 47.12 187 PRO A O 1
ATOM 1429 N N . ALA A 1 188 ? -0.681 -4.619 -21.299 1.00 36.28 188 ALA A N 1
ATOM 1430 C CA . ALA A 1 188 ? -0.567 -6.017 -20.889 1.00 36.28 188 ALA A CA 1
ATOM 1431 C C . ALA A 1 188 ? 0.429 -6.229 -19.730 1.00 36.28 188 ALA A C 1
ATOM 1433 O O . ALA A 1 188 ? 0.135 -6.992 -18.813 1.00 36.28 188 ALA A O 1
ATOM 1434 N N . LEU A 1 189 ? 1.566 -5.524 -19.724 1.00 42.22 189 LEU A N 1
ATOM 1435 C CA . LEU A 1 189 ? 2.579 -5.616 -18.664 1.00 42.22 189 LEU A CA 1
ATOM 1436 C C . LEU A 1 189 ? 2.160 -4.841 -17.412 1.00 42.22 189 LEU A C 1
ATOM 1438 O O . LEU A 1 189 ? 2.357 -5.331 -16.303 1.00 42.22 189 LEU A O 1
ATOM 1442 N N . LEU A 1 190 ? 1.504 -3.690 -17.593 1.00 44.00 190 LEU A N 1
ATOM 1443 C CA . LEU A 1 190 ? 0.869 -2.943 -16.503 1.00 44.00 190 LEU A CA 1
ATOM 1444 C C . LEU A 1 190 ? -0.268 -3.743 -15.854 1.00 44.00 190 LEU A C 1
ATOM 1446 O O . LEU A 1 190 ? -0.373 -3.777 -14.640 1.00 44.00 190 LEU A O 1
ATOM 1450 N N . ARG A 1 191 ? -1.110 -4.448 -16.616 1.00 35.19 191 ARG A N 1
ATOM 1451 C CA . ARG A 1 191 ? -2.202 -5.244 -16.024 1.00 35.19 191 ARG A CA 1
ATOM 1452 C C . ARG A 1 191 ? -1.716 -6.488 -15.275 1.00 35.19 191 ARG A C 1
ATOM 1454 O O . ARG A 1 191 ? -2.310 -6.839 -14.259 1.00 35.19 191 ARG A O 1
ATOM 1461 N N . CYS A 1 192 ? -0.641 -7.135 -15.732 1.00 32.09 192 CYS A N 1
ATOM 1462 C CA . CYS A 1 192 ? -0.147 -8.370 -15.114 1.00 32.09 192 CYS A CA 1
ATOM 1463 C C . CYS A 1 192 ? 0.597 -8.135 -13.792 1.00 32.09 192 CYS A C 1
ATOM 1465 O O . CYS A 1 192 ? 0.390 -8.898 -12.851 1.00 32.09 192 CYS A O 1
ATOM 1467 N N . SER A 1 193 ? 1.408 -7.078 -13.674 1.00 40.59 193 SER A N 1
ATOM 1468 C CA . SER A 1 193 ? 2.073 -6.746 -12.402 1.00 40.59 193 SER A CA 1
ATOM 1469 C C . SER A 1 193 ? 1.079 -6.261 -11.339 1.00 40.59 193 SER A C 1
ATOM 1471 O O . SER A 1 193 ? 1.219 -6.595 -10.165 1.00 40.59 193 SER A O 1
ATOM 1473 N N . TRP A 1 194 ? 0.017 -5.568 -11.758 1.00 43.59 194 TRP A N 1
ATOM 1474 C CA . TRP A 1 194 ? -1.009 -5.000 -10.877 1.00 43.59 194 TRP A CA 1
ATOM 1475 C C . TRP A 1 194 ? -2.020 -6.022 -10.345 1.00 43.59 194 TRP A C 1
ATOM 1477 O O . TRP A 1 194 ? -2.382 -5.986 -9.168 1.00 43.59 194 TRP A O 1
ATOM 1487 N N . LEU A 1 195 ? -2.453 -6.970 -11.180 1.00 34.12 195 LEU A N 1
ATOM 1488 C CA . LEU A 1 195 ? -3.326 -8.070 -10.750 1.00 34.12 195 LEU A CA 1
ATOM 1489 C C . LEU A 1 195 ? -2.564 -9.112 -9.912 1.00 34.12 195 LEU A C 1
ATOM 1491 O O . LEU A 1 195 ? -3.115 -9.651 -8.955 1.00 34.12 195 LEU A O 1
ATOM 1495 N N . ALA A 1 196 ? -1.282 -9.355 -10.210 1.00 39.19 196 ALA A N 1
ATOM 1496 C CA . ALA A 1 196 ? -0.448 -10.264 -9.421 1.00 39.19 196 ALA A CA 1
ATOM 1497 C C . ALA A 1 196 ? -0.111 -9.701 -8.028 1.00 39.19 196 ALA A C 1
ATOM 1499 O O . ALA A 1 196 ? -0.135 -10.448 -7.050 1.00 39.19 196 ALA A O 1
ATOM 1500 N N . ALA A 1 197 ? 0.137 -8.389 -7.914 1.00 46.50 197 ALA A N 1
ATOM 1501 C CA . ALA A 1 197 ? 0.388 -7.727 -6.629 1.00 46.50 197 ALA A CA 1
ATOM 1502 C C . ALA A 1 197 ? -0.853 -7.681 -5.716 1.00 46.50 197 ALA A C 1
ATOM 1504 O O . ALA A 1 197 ? -0.731 -7.568 -4.497 1.00 46.50 197 ALA A O 1
ATOM 1505 N N . SER A 1 198 ? -2.060 -7.784 -6.282 1.00 40.66 198 SER A N 1
ATOM 1506 C CA . SER A 1 198 ? -3.309 -7.622 -5.532 1.00 40.66 198 SER A CA 1
ATOM 1507 C C . SER A 1 198 ? -3.979 -8.929 -5.088 1.00 40.66 198 SER A C 1
ATOM 1509 O O . SER A 1 198 ? -4.839 -8.855 -4.209 1.00 40.66 198 SER A O 1
ATOM 1511 N N . TRP A 1 199 ? -3.611 -10.110 -5.618 1.00 44.25 199 TRP A N 1
ATOM 1512 C CA . TRP A 1 199 ? -4.544 -11.255 -5.581 1.00 44.25 199 TRP A CA 1
ATOM 1513 C C . TRP A 1 199 ? -4.051 -12.658 -5.153 1.00 44.25 199 TRP A C 1
ATOM 1515 O O . TRP A 1 199 ? -4.682 -13.651 -5.516 1.00 44.25 199 TRP A O 1
ATOM 1525 N N . PRO A 1 200 ? -3.012 -12.807 -4.309 1.00 48.78 200 PRO A N 1
ATOM 1526 C CA . PRO A 1 200 ? -3.055 -13.970 -3.398 1.00 48.78 200 PRO A CA 1
ATOM 1527 C C . PRO A 1 200 ? -2.671 -13.688 -1.939 1.00 48.78 200 PRO A C 1
ATOM 1529 O O . PRO A 1 200 ? -2.986 -14.479 -1.053 1.00 48.78 200 PRO A O 1
ATOM 1532 N N . TRP A 1 201 ? -2.042 -12.552 -1.645 1.00 42.75 201 TRP A N 1
ATOM 1533 C CA . TRP A 1 201 ? -1.537 -12.244 -0.302 1.00 42.75 201 TRP A CA 1
ATOM 1534 C C . TRP A 1 201 ? -2.595 -12.024 0.799 1.00 42.75 201 TRP A C 1
ATOM 1536 O O . TRP A 1 201 ? -2.337 -12.443 1.931 1.00 42.75 201 TRP A O 1
ATOM 1546 N N . PRO A 1 202 ? -3.790 -11.452 0.525 1.00 43.22 202 PRO A N 1
ATOM 1547 C CA . PRO A 1 202 ? -4.804 -11.254 1.564 1.00 43.22 202 PRO A CA 1
ATOM 1548 C C . PRO A 1 202 ? -5.280 -12.567 2.204 1.00 43.22 202 PRO A C 1
ATOM 1550 O O . PRO A 1 202 ? -5.545 -12.612 3.400 1.00 43.22 202 PRO A O 1
ATOM 1553 N N . TRP A 1 203 ? -5.338 -13.659 1.433 1.00 37.91 203 TRP A N 1
ATOM 1554 C CA . TRP A 1 203 ? -5.846 -14.946 1.919 1.00 37.91 203 TRP A CA 1
ATOM 1555 C C . TRP A 1 203 ? -4.837 -15.677 2.819 1.00 37.91 203 TRP A C 1
ATOM 1557 O O . TRP A 1 203 ? -5.218 -16.226 3.852 1.00 37.91 203 TRP A O 1
ATOM 1567 N N . CYS A 1 204 ? -3.540 -15.615 2.486 1.00 33.25 204 CYS A N 1
ATOM 1568 C CA . CYS A 1 204 ? -2.476 -16.174 3.327 1.00 33.25 204 CYS A CA 1
ATOM 1569 C C . CYS A 1 204 ? -2.406 -15.494 4.701 1.00 33.25 204 CYS A C 1
ATOM 1571 O O . CYS A 1 204 ? -2.253 -16.179 5.705 1.00 33.25 204 CYS A O 1
ATOM 1573 N N . MET A 1 205 ? -2.531 -14.164 4.789 1.00 38.06 205 MET A N 1
ATOM 1574 C CA . MET A 1 205 ? -2.386 -13.469 6.079 1.00 38.06 205 MET A CA 1
ATOM 1575 C C . MET A 1 205 ? -3.608 -13.614 6.995 1.00 38.06 205 MET A C 1
ATOM 1577 O O . MET A 1 205 ? -3.438 -13.729 8.208 1.00 38.06 205 MET A O 1
ATOM 1581 N N . VAL A 1 206 ? -4.822 -13.697 6.438 1.00 44.56 206 VAL A N 1
ATOM 1582 C CA . VAL A 1 206 ? -6.053 -13.907 7.225 1.00 44.56 206 VAL A CA 1
ATOM 1583 C C . VAL A 1 206 ? -6.128 -15.326 7.816 1.00 44.56 206 VAL A C 1
ATOM 1585 O O . VAL A 1 206 ? -6.637 -15.492 8.924 1.00 44.56 206 VAL A O 1
ATOM 1588 N N . ASN A 1 207 ? -5.575 -16.334 7.130 1.00 38.19 207 ASN A N 1
ATOM 1589 C CA . ASN A 1 207 ? -5.602 -17.736 7.573 1.00 38.19 207 ASN A CA 1
ATOM 1590 C C . ASN A 1 207 ? -4.321 -18.211 8.290 1.00 38.19 207 ASN A C 1
ATOM 1592 O O . ASN A 1 207 ? -4.315 -19.303 8.847 1.00 38.19 207 ASN A O 1
ATOM 1596 N N . CYS A 1 208 ? -3.246 -17.417 8.315 1.00 40.44 208 CYS A N 1
ATOM 1597 C CA . CYS A 1 208 ? -2.003 -17.745 9.035 1.00 40.44 208 CYS A CA 1
ATOM 1598 C C . CYS A 1 208 ? -2.071 -17.536 10.557 1.00 40.44 208 CYS A C 1
ATOM 1600 O O . CYS A 1 208 ? -1.142 -17.939 11.255 1.00 40.44 208 CYS A O 1
ATOM 1602 N N . GLY A 1 209 ? -3.104 -16.853 11.057 1.00 39.53 209 GLY A N 1
ATOM 1603 C CA . GLY A 1 209 ? -3.207 -16.416 12.454 1.00 39.53 209 GLY A CA 1
ATOM 1604 C C . GLY A 1 209 ? -4.494 -16.822 13.173 1.00 39.53 209 GLY A C 1
ATOM 1605 O O . GLY A 1 209 ? -4.775 -16.254 14.228 1.00 39.53 209 GLY A O 1
ATOM 1606 N N . ARG A 1 210 ? -5.275 -17.752 12.610 1.00 36.03 210 ARG A N 1
ATOM 1607 C CA . ARG A 1 210 ? -6.362 -18.443 13.319 1.00 36.03 210 ARG A CA 1
ATOM 1608 C C . ARG A 1 210 ? -5.942 -19.858 13.675 1.00 36.03 210 ARG A C 1
ATOM 1610 O O . ARG A 1 210 ? -5.265 -20.482 12.831 1.00 36.03 210 ARG A O 1
#

Radius of gyration: 21.07 Å; chains: 1; bounding box: 55×42×69 Å

pLDDT: mean 80.82, std 17.01, range [32.09, 97.88]

Sequence (210 aa):
MQNSAILQTDVMLDSAAERRRIWRNLLLYTVGVMTLSVLGGAMLSTGTGIGGLIFISGPILMVILLRALGGDGWQDAGLRLGSLPWYLFALLLFPGTLGLILGIGVVTGTILFRSSVGALAGAAVTGLVPALIFAMFEEWGWRGYLEPRLARLGIPDLRRHLLVGMIWAVWHIPYFWATPGFIALPPALLRCSWLAASWPWPWCMVNCGR

Secondary structure (DSSP, 8-state):
-HHHHHHHHHHHHHHHHHHHHHHHHHHHHHHHHHHHHHHHHHHHHTT-HHHHHHHHHHHHHHHHHHHHTSS--STT---S---HHHHHHHHHHHHHHHHHHHHHHHHTT-----S-HHHHHHHHHHHHHHHHHHHHHHHHHIIIIIHHHHHHTT--HHHHHHHHHHHHHHHTHHHHHH-HHHHTS-HHHHHHHHHHHHSSHHHHHHHS--

Foldseek 3Di:
DVVVVVVVVVVVVVLVVVLVLLVVLLVQLLVQLLVLLLQLLVCLLVVDPVSVVSNLLRLVVSVVCCCVPSPVHCPQQLPDDFDPVLVVCVVVVVVVVVVVVVVVCVVVVVDDPPDDPVVVVVVCVVPVVVVVVSLVSVCCRLVRRQLVSCVVVVNDPVRSLVVSLVSVVSSCPSVCVSPVVLVVPDVVVVVVVSCVSRPDPNVSSVPRPD